Protein AF-A0A9W4K773-F1 (afdb_monomer_lite)

InterPro domains:
  IPR037507 Large ribosomal subunit protein mL59 [PTHR28041] (7-184)
  IPR040922 Large ribosomal subunit protein mL59 domain [PF18126] (12-182)

Secondary structure (DSSP, 8-state):
---GGG-----HHHHHHHHHS-HHHH-HHHH-PPPPTT-------PPPPS--S-TTSPPPPPPPTTS--HHHHTT---SSS--TTS-EEETTEEEPPSS-HHHHHHHHHHHHHTT-GGGSPP-TTSHHHHHHHHHHH----TTTSTT------HHHHHHHHHHHHHHHHHHHHHHHHHHHHHHTT-TTSTTTSTTSS--S------------------------SSSSSSSSSSSSSS-SS----------------PPPPPP-PPPP-PPPP-----

Structure (mmCIF, N/CA/C/O backbone):
data_AF-A0A9W4K773-F1
#
_entry.id   AF-A0A9W4K773-F1
#
loop_
_atom_site.group_PDB
_atom_site.id
_atom_site.type_symbol
_atom_site.label_atom_id
_atom_site.label_alt_id
_atom_site.label_comp_id
_atom_site.label_asym_id
_atom_site.label_entity_id
_atom_site.label_seq_id
_atom_site.pdbx_PDB_ins_code
_atom_site.Cartn_x
_atom_site.Cartn_y
_atom_site.Cartn_z
_atom_site.occupancy
_atom_site.B_iso_or_equiv
_atom_site.auth_seq_id
_atom_site.auth_comp_id
_atom_site.auth_asym_id
_atom_site.auth_atom_id
_atom_site.pdbx_PDB_model_num
ATOM 1 N N . MET A 1 1 ? -1.109 1.528 34.473 1.00 36.53 1 MET A N 1
ATOM 2 C CA . MET A 1 1 ? -2.569 1.763 34.513 1.00 36.53 1 MET A CA 1
ATOM 3 C C . MET A 1 1 ? -2.800 3.216 34.121 1.00 36.53 1 MET A C 1
ATOM 5 O O . MET A 1 1 ? -2.169 4.077 34.715 1.00 36.53 1 MET A O 1
ATOM 9 N N . ALA A 1 2 ? -3.546 3.489 33.048 1.00 37.62 2 ALA A N 1
ATOM 10 C CA . ALA A 1 2 ? -3.740 4.854 32.551 1.00 37.62 2 ALA A CA 1
ATOM 11 C C . ALA A 1 2 ? -4.809 5.579 33.386 1.00 37.62 2 ALA A C 1
ATOM 13 O O . ALA A 1 2 ? -5.885 5.031 33.611 1.00 37.62 2 ALA A O 1
ATOM 14 N N . ASN A 1 3 ? -4.488 6.788 33.846 1.00 37.78 3 ASN A N 1
ATOM 15 C CA . ASN A 1 3 ? -5.360 7.653 34.641 1.00 37.78 3 ASN A CA 1
ATOM 16 C C . ASN A 1 3 ? -6.666 7.977 33.874 1.00 37.78 3 ASN A C 1
ATOM 18 O O . ASN A 1 3 ? -6.578 8.519 32.770 1.00 37.78 3 ASN A O 1
ATOM 22 N N . PRO A 1 4 ? -7.870 7.726 34.429 1.00 53.06 4 PRO A N 1
ATOM 23 C CA . PRO A 1 4 ? -9.139 8.052 33.763 1.00 53.06 4 PRO A CA 1
ATOM 24 C C . PRO A 1 4 ? -9.414 9.567 33.676 1.00 53.06 4 PRO A C 1
ATOM 26 O O . PRO A 1 4 ? -10.304 9.989 32.944 1.00 53.06 4 PRO A O 1
ATOM 29 N N . ALA A 1 5 ? -8.634 10.394 34.384 1.00 42.56 5 ALA A N 1
ATOM 30 C CA . ALA A 1 5 ? -8.826 11.843 34.502 1.00 42.56 5 ALA A CA 1
ATOM 31 C C . ALA A 1 5 ? -8.289 12.679 33.318 1.00 42.56 5 ALA A C 1
ATOM 33 O O . ALA A 1 5 ? -8.476 13.891 33.286 1.00 42.56 5 ALA A O 1
ATOM 34 N N . GLN A 1 6 ? -7.623 12.060 32.339 1.00 47.03 6 GLN A N 1
ATOM 35 C CA . GLN A 1 6 ? -7.053 12.740 31.165 1.00 47.03 6 GLN A CA 1
ATOM 36 C C . GLN A 1 6 ? -7.554 12.110 29.865 1.00 47.03 6 GLN A C 1
ATOM 38 O O . GLN A 1 6 ? -6.781 11.904 28.932 1.00 47.03 6 GLN A O 1
ATOM 43 N N . ALA A 1 7 ? -8.843 11.774 29.785 1.00 53.22 7 ALA A N 1
ATOM 44 C CA . ALA A 1 7 ? -9.461 11.501 28.496 1.00 53.22 7 ALA A CA 1
ATOM 45 C C . ALA A 1 7 ? -9.703 12.854 27.802 1.00 53.22 7 ALA A C 1
ATOM 47 O O . ALA A 1 7 ? -10.650 13.553 28.171 1.00 53.22 7 ALA A O 1
ATOM 48 N N . PRO A 1 8 ? -8.870 13.281 26.831 1.00 65.94 8 PRO A N 1
ATOM 49 C CA . PRO A 1 8 ? -9.230 14.423 26.002 1.00 65.94 8 PRO A CA 1
ATOM 50 C C . PRO A 1 8 ? -10.608 14.154 25.397 1.00 65.94 8 PRO A C 1
ATOM 52 O O . PRO A 1 8 ? -10.868 13.035 24.946 1.00 65.94 8 PRO A O 1
ATOM 55 N N . ALA A 1 9 ? -11.478 15.167 25.397 1.00 85.12 9 ALA A N 1
ATOM 56 C CA . ALA A 1 9 ? -12.807 15.059 24.813 1.00 85.12 9 ALA A CA 1
ATOM 57 C C . ALA A 1 9 ? -12.702 14.427 23.414 1.00 85.12 9 ALA A C 1
ATOM 59 O O . ALA A 1 9 ? -12.068 14.974 22.503 1.00 85.12 9 ALA A O 1
ATOM 60 N N . LEU A 1 10 ? -13.247 13.215 23.284 1.00 88.19 10 LEU A N 1
ATOM 61 C CA . LEU A 1 10 ? -13.149 12.432 22.061 1.00 88.19 10 LEU A CA 1
ATOM 62 C C . LEU A 1 10 ? -13.878 13.173 20.936 1.00 88.19 10 LEU A C 1
ATOM 64 O O . LEU A 1 10 ? -14.966 13.710 21.149 1.00 88.19 10 LEU A O 1
ATOM 68 N N . PRO A 1 11 ? -13.332 13.182 19.712 1.00 94.38 11 PRO A N 1
ATOM 69 C CA . PRO A 1 11 ? -13.998 13.825 18.594 1.00 94.38 11 PRO A CA 1
ATOM 70 C C . PRO A 1 11 ? -15.323 13.110 18.313 1.00 94.38 11 PRO A C 1
ATOM 72 O O . PRO A 1 11 ? -15.372 11.876 18.280 1.00 94.38 11 PRO A O 1
ATOM 75 N N . GLN A 1 12 ? -16.375 13.876 18.008 1.00 94.19 12 GLN A N 1
ATOM 76 C CA . GLN A 1 12 ? -17.729 13.349 17.788 1.00 94.19 12 GLN A CA 1
ATOM 77 C C . GLN A 1 12 ? -17.771 12.195 16.775 1.00 94.19 12 GLN A C 1
ATOM 79 O O . GLN A 1 12 ? -18.550 11.257 16.915 1.00 94.19 12 GLN A O 1
ATOM 84 N N . ARG A 1 13 ? -16.897 12.215 15.758 1.00 95.06 13 ARG A N 1
ATOM 85 C CA . ARG A 1 13 ? -16.799 11.125 14.772 1.00 95.06 13 ARG A CA 1
ATOM 86 C C . ARG A 1 13 ? -16.400 9.785 15.398 1.00 95.06 13 ARG A C 1
ATOM 88 O O . ARG A 1 13 ? -16.946 8.766 14.985 1.00 95.06 13 ARG A O 1
ATOM 95 N N . LEU A 1 14 ? -15.472 9.778 16.360 1.00 94.88 14 LEU A N 1
ATOM 96 C CA . LEU A 1 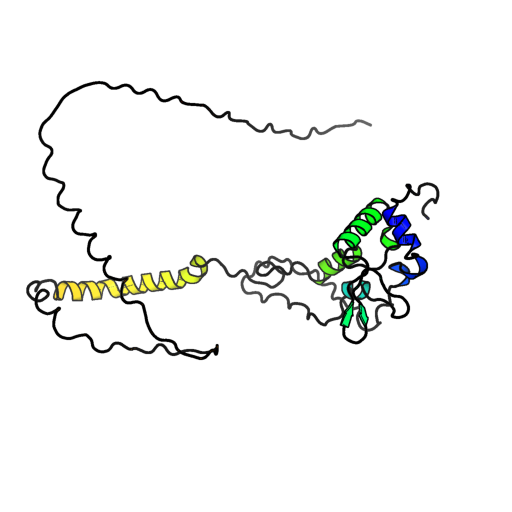14 ? -15.089 8.562 17.087 1.00 94.88 14 LEU A CA 1
ATOM 97 C C . LEU A 1 14 ? -16.185 8.145 18.066 1.00 94.88 14 LEU A C 1
ATOM 99 O O . LEU A 1 14 ? -16.510 6.965 18.123 1.00 94.88 14 LEU A O 1
ATOM 103 N N . VAL A 1 15 ? -16.810 9.099 18.760 1.00 94.44 15 VAL A N 1
ATOM 104 C CA . VAL A 1 15 ? -17.933 8.821 19.672 1.00 94.44 15 VAL A CA 1
ATOM 105 C C . VAL A 1 15 ? -19.093 8.160 18.922 1.00 94.44 15 VAL A C 1
ATOM 107 O O . VAL A 1 15 ? -19.532 7.077 19.295 1.00 94.44 15 VAL A O 1
ATOM 110 N N . ASN A 1 16 ? -19.518 8.736 17.795 1.00 95.56 16 ASN A N 1
ATOM 111 C CA . ASN A 1 16 ? -20.571 8.173 16.944 1.00 95.56 16 ASN A CA 1
ATOM 112 C C . ASN A 1 16 ? -20.199 6.789 16.394 1.00 95.56 16 ASN A C 1
ATOM 114 O O . ASN A 1 16 ? -21.073 5.948 16.185 1.00 95.56 16 ASN A O 1
ATOM 118 N N . PHE A 1 17 ? -18.912 6.555 16.119 1.00 96.38 17 PHE A N 1
ATOM 119 C CA . PHE A 1 17 ? -18.435 5.246 15.690 1.00 96.38 17 PHE A CA 1
ATOM 120 C C . PHE A 1 17 ? -18.553 4.224 16.824 1.00 96.38 17 PHE A C 1
ATOM 122 O O . PHE A 1 17 ? -19.145 3.170 16.611 1.00 96.38 17 PHE A O 1
ATOM 129 N N . PHE A 1 18 ? -18.059 4.547 18.021 1.00 94.69 18 PHE A N 1
ATOM 130 C CA . PHE A 1 18 ? -18.109 3.650 19.177 1.00 94.69 18 PHE A CA 1
ATOM 131 C C . PHE A 1 18 ? -19.530 3.409 19.692 1.00 94.69 18 PHE A C 1
ATOM 133 O O . PHE A 1 18 ? -19.821 2.306 20.140 1.00 94.69 18 PHE A O 1
ATOM 140 N N . ALA A 1 19 ? -20.433 4.380 19.547 1.00 94.12 19 ALA A N 1
ATOM 141 C CA . ALA A 1 19 ? -21.853 4.199 19.843 1.00 94.12 19 ALA A CA 1
ATOM 142 C C . ALA A 1 19 ? -22.507 3.138 18.938 1.00 94.12 19 ALA A C 1
ATOM 144 O O . ALA A 1 19 ? -23.369 2.387 19.380 1.00 94.12 19 ALA A O 1
ATOM 145 N N . ARG A 1 20 ? -22.089 3.056 17.667 1.00 95.50 20 ARG A N 1
ATOM 146 C CA . ARG A 1 20 ? -22.595 2.057 16.706 1.00 95.50 20 ARG A CA 1
ATOM 147 C C . ARG A 1 20 ? -21.866 0.720 16.799 1.00 95.50 20 ARG A C 1
ATOM 149 O O . ARG A 1 20 ? -22.462 -0.319 16.545 1.00 95.50 20 ARG A O 1
ATOM 156 N N . TYR A 1 21 ? -20.572 0.762 17.101 1.00 94.50 21 TYR A N 1
ATOM 157 C CA . TYR A 1 21 ? -19.682 -0.391 17.143 1.00 94.50 21 TYR A CA 1
ATOM 158 C C . TYR A 1 21 ? -18.949 -0.403 18.485 1.00 94.50 21 TYR A C 1
ATOM 160 O O . TYR A 1 21 ? -17.843 0.142 18.582 1.00 94.50 21 TYR A O 1
ATOM 168 N N . PRO A 1 22 ? -19.542 -1.016 19.524 1.00 92.50 22 PRO A N 1
ATOM 169 C CA . PRO A 1 22 ? -18.947 -1.026 20.848 1.00 92.50 22 PRO A CA 1
ATOM 170 C C . PRO A 1 22 ? -17.609 -1.786 20.829 1.00 92.50 22 PRO A C 1
ATOM 172 O O . PRO A 1 22 ? -17.510 -2.873 20.241 1.00 92.50 22 PRO A O 1
ATOM 175 N N . PRO A 1 23 ? -16.558 -1.257 21.483 1.00 90.31 23 PRO A N 1
ATOM 176 C CA . PRO A 1 23 ? -15.216 -1.838 21.423 1.00 90.31 23 PRO A CA 1
ATOM 177 C C . PRO A 1 23 ? -15.143 -3.230 22.063 1.00 90.31 23 PRO A C 1
ATOM 179 O O . PRO A 1 23 ? -14.306 -4.038 21.671 1.00 90.31 23 PRO A O 1
ATOM 182 N N . GLN A 1 24 ? -16.058 -3.562 22.976 1.00 89.12 24 GLN A N 1
ATOM 183 C CA . GLN A 1 24 ? -16.157 -4.896 23.579 1.00 89.12 24 GLN A CA 1
ATOM 184 C C . GLN A 1 24 ? -16.371 -6.006 22.538 1.00 89.12 24 GLN A C 1
ATOM 186 O O . GLN A 1 24 ? -15.876 -7.109 22.718 1.00 89.12 24 GLN A O 1
ATOM 191 N N . LEU A 1 25 ? -17.061 -5.716 21.429 1.00 88.69 25 LEU A N 1
ATOM 192 C CA . LEU A 1 25 ? -17.366 -6.704 20.382 1.00 88.69 25 LEU A CA 1
ATOM 193 C C . LEU A 1 25 ? -16.449 -6.583 19.160 1.00 88.69 25 LEU A C 1
ATOM 195 O O . LEU A 1 25 ? -16.242 -7.537 18.399 1.00 88.69 25 LEU A O 1
ATOM 199 N N . HIS A 1 26 ? -15.938 -5.376 18.925 1.00 88.81 26 HIS A N 1
ATOM 200 C CA . HIS A 1 26 ? -15.249 -5.048 17.686 1.00 88.81 26 HIS A CA 1
ATOM 201 C C . HIS A 1 26 ? -13.771 -4.742 17.846 1.00 88.81 26 HIS A C 1
ATOM 203 O O . HIS A 1 26 ? -13.106 -4.702 16.820 1.00 88.81 26 HIS A O 1
ATOM 209 N N . SER A 1 27 ? -13.242 -4.552 19.054 1.00 87.12 27 SER A N 1
ATOM 210 C CA . SER A 1 27 ? -11.832 -4.196 19.234 1.00 87.12 27 SER A CA 1
ATOM 211 C C . SER A 1 27 ? -10.884 -5.240 18.646 1.00 87.12 27 SER A C 1
ATOM 213 O O . SER A 1 27 ? -11.155 -6.446 18.627 1.00 87.12 27 SER A O 1
ATOM 215 N N . ALA A 1 28 ? -9.730 -4.765 18.180 1.00 81.31 28 ALA A N 1
ATOM 216 C CA . ALA A 1 28 ? -8.657 -5.625 17.702 1.00 81.31 28 ALA A CA 1
ATOM 217 C C . ALA A 1 28 ? -8.161 -6.595 18.787 1.00 81.31 28 ALA A C 1
ATOM 219 O O . ALA A 1 28 ? -7.787 -7.715 18.455 1.00 81.31 28 ALA A O 1
ATOM 220 N N . ALA A 1 29 ? -8.197 -6.203 20.065 1.00 74.94 29 ALA A N 1
ATOM 221 C CA . ALA A 1 29 ? -7.800 -7.066 21.179 1.00 74.94 29 ALA A CA 1
ATOM 222 C C . ALA A 1 29 ? -8.734 -8.275 21.347 1.00 74.94 29 ALA A C 1
ATOM 224 O O . ALA A 1 29 ? -8.256 -9.398 21.468 1.00 74.94 29 ALA A O 1
ATOM 225 N N . VAL A 1 30 ? -10.051 -8.057 21.290 1.00 74.25 30 VAL A N 1
ATOM 226 C CA . VAL A 1 30 ? -11.053 -9.123 21.470 1.00 74.25 30 VAL A CA 1
ATOM 227 C C . VAL A 1 30 ? -11.100 -10.068 20.267 1.00 74.25 30 VAL A C 1
ATOM 229 O O . VAL A 1 30 ? -11.360 -11.258 20.411 1.00 74.25 30 VAL A O 1
ATOM 232 N N . ARG A 1 31 ? -10.850 -9.551 19.059 1.00 67.94 31 ARG A N 1
ATOM 233 C CA . ARG A 1 31 ? -11.067 -10.294 17.810 1.00 67.94 31 ARG A CA 1
ATOM 234 C C . ARG A 1 31 ? -9.893 -11.108 17.298 1.00 67.94 31 ARG A C 1
ATOM 236 O O . ARG A 1 31 ? -10.103 -11.830 16.328 1.00 67.94 31 ARG A O 1
ATOM 243 N N . ARG A 1 32 ? -8.690 -10.984 17.865 1.00 63.09 32 ARG A N 1
ATOM 244 C CA . ARG A 1 32 ? -7.518 -11.749 17.406 1.00 63.09 32 ARG A CA 1
ATOM 245 C C . ARG A 1 32 ? -7.804 -13.248 17.596 1.00 63.09 32 ARG A C 1
ATOM 247 O O . ARG A 1 32 ? -7.800 -13.702 18.738 1.00 63.09 32 ARG A O 1
ATOM 254 N N . PRO A 1 33 ? -8.039 -14.034 16.525 1.00 58.59 33 PRO A N 1
ATOM 255 C CA . PRO A 1 33 ? -8.034 -15.477 16.683 1.00 58.59 33 PRO A CA 1
ATOM 256 C C . PRO A 1 33 ? -6.611 -15.890 17.057 1.00 58.59 33 PRO A C 1
ATOM 258 O O . PRO A 1 33 ? -5.644 -15.337 16.521 1.00 58.59 33 PRO A O 1
ATOM 261 N N . ALA A 1 34 ? -6.483 -16.835 17.989 1.00 53.78 34 ALA A N 1
ATOM 262 C CA . ALA A 1 34 ? -5.185 -17.372 18.369 1.00 53.78 34 ALA A CA 1
ATOM 263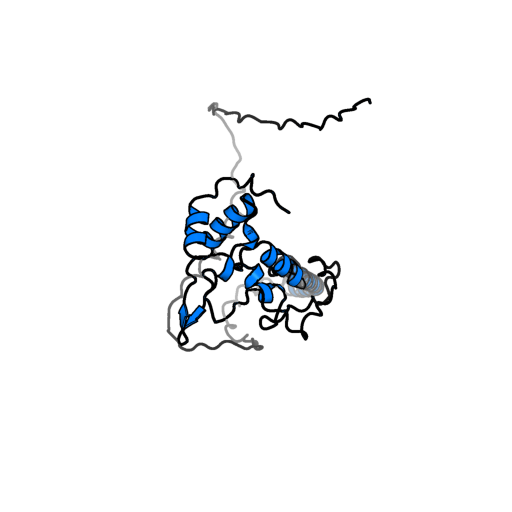 C C . ALA A 1 34 ? -4.431 -17.827 17.103 1.00 53.78 34 ALA A C 1
ATOM 265 O O . ALA A 1 34 ? -5.044 -18.452 16.225 1.00 53.78 34 ALA A O 1
ATOM 266 N N . PRO A 1 35 ? -3.134 -17.495 16.957 1.00 55.19 35 PRO A N 1
ATOM 267 C CA . PRO A 1 35 ? -2.347 -18.011 15.848 1.00 55.19 35 PRO A CA 1
ATOM 268 C C . PRO A 1 35 ? -2.450 -19.537 15.872 1.00 55.19 35 PRO A C 1
ATOM 270 O O . PRO A 1 35 ? -2.264 -20.158 16.918 1.00 55.19 35 PRO A O 1
ATOM 273 N N . ARG A 1 36 ? -2.798 -20.154 14.736 1.00 57.12 36 ARG A N 1
ATOM 274 C CA . ARG A 1 36 ? -2.827 -21.616 14.655 1.00 57.12 36 ARG A CA 1
ATOM 275 C C . ARG A 1 36 ? -1.432 -22.141 15.025 1.00 57.12 36 ARG A C 1
ATOM 277 O O . ARG A 1 36 ? -0.455 -21.649 14.458 1.00 57.12 36 ARG A O 1
ATOM 284 N N . PRO A 1 37 ? -1.317 -23.142 15.916 1.00 51.72 37 PRO A N 1
ATOM 285 C CA . PRO A 1 37 ? -0.039 -23.570 16.497 1.00 51.72 37 PRO A CA 1
ATOM 286 C C . PRO A 1 37 ? 0.970 -24.161 15.493 1.00 51.72 37 PRO A C 1
ATOM 288 O O . PRO A 1 37 ? 2.085 -24.483 15.876 1.00 51.72 37 PRO A O 1
ATOM 291 N N . LYS A 1 38 ? 0.617 -24.281 14.205 1.00 52.94 38 LYS A N 1
ATOM 292 C CA . LYS A 1 38 ? 1.467 -24.876 13.160 1.00 52.94 38 LYS A CA 1
ATOM 293 C C . LYS A 1 38 ? 2.294 -23.857 12.353 1.00 52.94 38 LYS A C 1
ATOM 295 O O . LYS A 1 38 ? 3.095 -24.269 11.528 1.00 52.94 38 LYS A O 1
ATOM 300 N N . GLU A 1 39 ? 2.075 -22.547 12.519 1.00 51.59 39 GLU A N 1
ATOM 301 C CA . GLU A 1 39 ? 2.423 -21.549 11.477 1.00 51.59 39 GLU A CA 1
ATOM 302 C C . GLU A 1 39 ? 3.247 -20.338 11.975 1.00 51.59 39 GLU A C 1
ATOM 304 O O . GLU A 1 39 ? 3.372 -19.346 11.260 1.00 51.59 39 GLU A O 1
ATOM 309 N N . ALA A 1 40 ? 3.823 -20.380 13.184 1.00 47.00 40 ALA A N 1
ATOM 310 C CA . ALA A 1 40 ? 4.571 -19.251 13.764 1.00 47.00 40 ALA A CA 1
ATOM 311 C C . ALA A 1 40 ? 6.101 -19.306 13.576 1.00 47.00 40 ALA A C 1
ATOM 313 O O . ALA A 1 40 ? 6.807 -18.489 14.163 1.00 47.00 40 ALA A O 1
ATOM 314 N N . THR A 1 41 ? 6.633 -20.205 12.745 1.00 47.53 41 THR A N 1
ATOM 315 C CA . THR A 1 41 ? 8.051 -20.148 12.357 1.00 47.53 41 THR A CA 1
ATOM 316 C C . THR A 1 41 ? 8.203 -19.161 11.206 1.00 47.53 41 THR A C 1
ATOM 318 O O . THR A 1 41 ? 8.344 -19.541 10.049 1.00 47.53 41 THR A O 1
ATOM 321 N N . VAL A 1 42 ? 8.124 -17.865 11.513 1.00 50.97 42 VAL A N 1
ATOM 322 C CA . VAL A 1 42 ? 8.696 -16.852 10.623 1.00 50.97 42 VAL A CA 1
ATOM 323 C C . VAL A 1 42 ? 10.209 -17.037 10.727 1.00 50.97 42 VAL A C 1
ATOM 325 O O . VAL A 1 42 ? 10.733 -16.908 11.836 1.00 50.97 42 VAL A O 1
ATOM 328 N N . PRO A 1 43 ? 10.936 -17.345 9.641 1.00 48.47 43 PRO A N 1
ATOM 329 C CA . PRO A 1 43 ? 12.383 -17.247 9.675 1.00 48.47 43 PRO A CA 1
ATOM 330 C C . PRO A 1 43 ? 12.709 -15.795 10.031 1.00 48.47 43 PRO A C 1
ATOM 332 O O . PRO A 1 43 ? 12.398 -14.883 9.268 1.00 48.47 43 PRO A O 1
ATOM 335 N N . GLN A 1 44 ? 13.303 -15.558 11.202 1.00 50.53 44 GLN A N 1
ATOM 336 C CA . GLN A 1 44 ? 13.781 -14.236 11.625 1.00 50.53 44 GLN A CA 1
ATOM 337 C C . GLN A 1 44 ? 14.963 -13.742 10.775 1.00 50.53 44 GLN A C 1
ATOM 339 O O . GLN A 1 44 ? 15.665 -12.822 11.181 1.00 50.53 44 GLN A O 1
ATOM 344 N N . THR A 1 45 ? 15.206 -14.335 9.602 1.00 58.09 45 THR A N 1
ATOM 345 C CA . THR A 1 45 ? 16.145 -13.797 8.627 1.00 58.09 45 THR A CA 1
ATOM 346 C C . THR A 1 45 ? 15.720 -12.363 8.322 1.00 58.09 45 THR A C 1
ATOM 348 O O . THR A 1 45 ? 14.620 -12.166 7.788 1.00 58.09 45 THR A O 1
ATOM 351 N N . PRO A 1 46 ? 16.543 -11.362 8.681 1.00 67.06 46 PRO A N 1
ATOM 352 C CA . PRO A 1 46 ? 16.290 -9.983 8.305 1.00 67.06 46 PRO A CA 1
ATOM 353 C C . PRO A 1 46 ? 16.051 -9.945 6.798 1.00 67.06 46 PRO A C 1
ATOM 355 O O . PRO A 1 46 ? 16.796 -10.578 6.046 1.00 67.06 46 PRO A O 1
ATOM 358 N N . LEU A 1 47 ? 14.990 -9.264 6.355 1.00 66.19 47 LEU A N 1
ATOM 359 C CA . LEU A 1 47 ? 14.739 -9.109 4.924 1.00 66.19 47 LEU A CA 1
ATOM 360 C C . LEU A 1 47 ? 16.022 -8.581 4.258 1.00 66.19 47 LEU A C 1
ATOM 362 O O . LEU A 1 47 ? 16.561 -7.579 4.740 1.00 66.19 47 LEU A O 1
ATOM 366 N N . PRO A 1 48 ? 16.518 -9.225 3.184 1.00 71.38 48 PRO A N 1
ATOM 367 C CA . PRO A 1 48 ? 17.733 -8.767 2.535 1.00 71.38 48 PRO A CA 1
ATOM 368 C C . PRO A 1 48 ? 17.517 -7.350 2.004 1.00 71.38 48 PRO A C 1
ATOM 370 O O . PRO A 1 48 ? 16.406 -6.983 1.596 1.00 71.38 48 PRO A O 1
ATOM 373 N N . SER A 1 49 ? 18.574 -6.538 2.041 1.00 70.88 49 SER A N 1
ATOM 374 C CA . SER A 1 49 ? 18.522 -5.174 1.528 1.00 70.88 49 SER A CA 1
ATOM 375 C C . SER A 1 49 ? 18.013 -5.182 0.079 1.00 70.88 49 SER A C 1
ATOM 377 O O . SER A 1 49 ? 18.413 -6.041 -0.707 1.00 70.88 49 SER A O 1
ATOM 379 N N . PRO A 1 50 ? 17.151 -4.226 -0.319 1.00 67.44 50 PRO A N 1
ATOM 380 C CA . PRO A 1 50 ? 16.673 -4.133 -1.701 1.00 67.44 50 PRO A CA 1
ATOM 381 C C . PRO A 1 50 ? 17.805 -3.961 -2.721 1.00 67.44 50 PRO A C 1
ATOM 383 O O . PRO A 1 50 ? 17.628 -4.269 -3.895 1.00 67.44 50 PRO A O 1
ATOM 386 N N . TYR A 1 51 ? 18.954 -3.457 -2.269 1.00 65.12 51 TYR A N 1
ATOM 387 C CA . TYR A 1 51 ? 20.172 -3.360 -3.053 1.00 65.12 51 TYR A CA 1
ATOM 388 C C . TYR A 1 51 ? 21.071 -4.556 -2.730 1.00 65.12 51 TYR A C 1
ATOM 390 O O . TYR A 1 51 ? 21.588 -4.657 -1.616 1.00 65.12 51 TYR A O 1
ATOM 398 N N . THR A 1 52 ? 21.227 -5.464 -3.691 1.00 64.56 52 THR A N 1
ATOM 399 C CA . THR A 1 52 ? 22.289 -6.474 -3.694 1.00 64.56 52 THR A CA 1
ATOM 400 C C . THR A 1 52 ? 23.422 -5.942 -4.563 1.00 64.56 52 THR A C 1
ATOM 402 O O . THR A 1 52 ? 23.181 -5.522 -5.694 1.00 64.56 52 THR A O 1
ATOM 405 N N . SER A 1 53 ? 24.651 -5.932 -4.042 1.00 65.56 53 SER A N 1
ATOM 406 C CA . SER A 1 53 ? 25.855 -5.601 -4.824 1.00 65.56 53 SER A CA 1
ATOM 407 C C . SER A 1 53 ? 26.020 -6.525 -6.029 1.00 65.56 53 SER A C 1
ATOM 409 O O . SER A 1 53 ? 26.518 -6.119 -7.078 1.00 65.56 53 SER A O 1
ATOM 411 N N . ASP A 1 54 ? 25.543 -7.759 -5.886 1.00 67.62 54 ASP A N 1
ATOM 412 C CA . ASP A 1 54 ? 25.753 -8.814 -6.857 1.00 67.62 54 ASP A CA 1
ATOM 413 C C . ASP A 1 54 ? 24.664 -8.759 -7.931 1.00 67.62 54 ASP A C 1
ATOM 415 O O . ASP A 1 54 ? 23.479 -9.000 -7.678 1.00 67.62 54 ASP A O 1
ATOM 419 N N . ARG A 1 55 ? 25.079 -8.440 -9.162 1.00 61.66 55 ARG A N 1
ATOM 420 C CA . ARG A 1 55 ? 24.200 -8.288 -10.337 1.00 61.66 55 ARG A CA 1
ATOM 421 C C . ARG A 1 55 ? 23.581 -9.615 -10.810 1.00 61.66 55 ARG A C 1
ATOM 423 O O . ARG A 1 55 ? 22.581 -9.586 -11.545 1.00 61.66 55 ARG A O 1
ATOM 430 N N . ASP A 1 56 ? 24.162 -10.736 -10.382 1.00 67.50 56 ASP A N 1
ATOM 431 C CA . ASP A 1 56 ? 23.818 -12.102 -10.803 1.00 67.50 56 ASP A CA 1
ATOM 432 C C . ASP A 1 56 ? 23.150 -12.938 -9.704 1.00 67.50 56 ASP A C 1
ATOM 434 O O . ASP A 1 56 ? 22.654 -14.034 -9.975 1.00 67.50 56 ASP A O 1
ATOM 438 N N . ALA A 1 57 ? 23.062 -12.416 -8.475 1.00 66.00 57 ALA A N 1
ATOM 439 C CA . ALA A 1 57 ? 22.325 -13.077 -7.410 1.00 66.00 57 ALA A CA 1
ATOM 440 C C . ALA A 1 57 ? 20.842 -13.178 -7.801 1.00 66.00 57 ALA A C 1
ATOM 442 O O . ALA A 1 57 ? 20.155 -12.174 -8.020 1.00 66.00 57 ALA A O 1
ATOM 443 N N . LYS A 1 58 ? 20.328 -14.410 -7.902 1.00 61.25 58 LYS A N 1
ATOM 444 C CA . LYS A 1 58 ? 18.890 -14.632 -8.064 1.00 61.25 58 LYS A CA 1
ATOM 445 C C . LYS A 1 58 ? 18.188 -14.058 -6.841 1.00 61.25 58 LYS A C 1
ATOM 447 O O . LYS A 1 58 ? 18.490 -14.418 -5.708 1.00 61.25 58 LYS A O 1
ATOM 452 N N . GLY A 1 59 ? 17.257 -13.151 -7.102 1.00 60.25 59 GLY A N 1
ATOM 453 C CA . GLY A 1 59 ? 16.502 -12.476 -6.070 1.00 60.25 59 GLY A CA 1
ATOM 454 C C . GLY A 1 59 ? 15.786 -13.417 -5.106 1.00 60.25 59 GLY A C 1
ATOM 455 O O . GLY A 1 59 ? 15.405 -14.528 -5.480 1.00 60.25 59 GLY A O 1
ATOM 456 N N . ALA A 1 60 ? 15.566 -12.949 -3.874 1.00 64.75 60 ALA A N 1
ATOM 457 C CA . ALA A 1 60 ? 14.757 -13.667 -2.895 1.00 64.75 60 ALA A CA 1
ATOM 458 C C . ALA A 1 60 ? 13.389 -14.041 -3.496 1.00 64.75 60 ALA A C 1
ATOM 460 O O . ALA A 1 60 ? 12.755 -13.235 -4.184 1.00 64.75 60 ALA A O 1
ATOM 461 N N . GLN A 1 61 ? 12.940 -15.274 -3.249 1.00 66.38 61 GLN A N 1
ATOM 462 C CA . GLN A 1 61 ? 11.668 -15.759 -3.777 1.00 66.38 61 GLN A CA 1
ATOM 463 C C . GLN A 1 61 ? 10.517 -14.920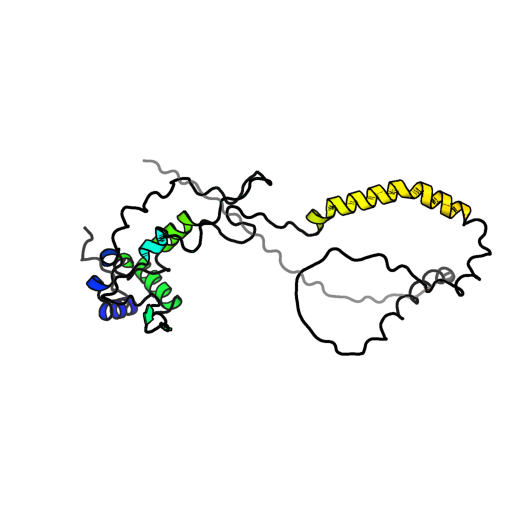 -3.211 1.00 66.38 61 GLN A C 1
ATOM 465 O O . GLN A 1 61 ? 10.399 -14.733 -2.000 1.00 66.38 61 GLN A O 1
ATOM 470 N N . ALA A 1 62 ? 9.658 -14.404 -4.091 1.00 66.69 62 ALA A N 1
ATOM 471 C CA . ALA A 1 62 ? 8.460 -13.700 -3.663 1.00 66.69 62 ALA A CA 1
ATOM 472 C C . ALA A 1 62 ? 7.528 -14.668 -2.912 1.00 66.69 62 ALA A C 1
ATOM 474 O O . ALA A 1 62 ? 7.215 -15.742 -3.425 1.00 66.69 62 ALA A O 1
ATOM 475 N N . LEU A 1 63 ? 7.057 -14.265 -1.726 1.00 69.56 63 LEU A N 1
ATOM 476 C CA . LEU A 1 63 ? 6.056 -15.019 -0.961 1.00 69.56 63 LEU A CA 1
ATOM 477 C C . LEU A 1 63 ? 4.828 -15.314 -1.831 1.00 69.56 63 LEU A C 1
ATOM 479 O O . LEU A 1 63 ? 4.324 -14.416 -2.525 1.00 69.56 63 LEU A O 1
ATOM 483 N N . LYS A 1 64 ? 4.309 -16.547 -1.781 1.00 74.25 64 LYS A N 1
ATOM 484 C CA . LYS A 1 64 ? 3.141 -16.905 -2.593 1.00 74.25 64 LYS A CA 1
ATOM 485 C C . LYS A 1 64 ? 1.903 -16.157 -2.069 1.00 74.25 64 LYS A C 1
ATOM 487 O O . LYS A 1 64 ? 1.663 -16.132 -0.862 1.00 74.25 64 LYS A O 1
ATOM 492 N N . PRO A 1 65 ? 1.049 -15.580 -2.940 1.00 70.94 65 PRO A N 1
ATOM 493 C CA . PRO A 1 65 ? -0.115 -14.780 -2.522 1.00 70.94 65 PRO A CA 1
ATOM 494 C C . PRO A 1 65 ? -1.121 -15.495 -1.601 1.00 70.94 65 PRO A C 1
ATOM 496 O O . PRO A 1 65 ? -1.888 -14.835 -0.888 1.00 70.94 65 PRO A O 1
ATOM 499 N N . THR A 1 66 ? -1.138 -16.827 -1.646 1.00 73.81 66 THR A N 1
ATOM 500 C CA . THR A 1 66 ? -2.085 -17.692 -0.929 1.00 73.81 66 THR A CA 1
ATOM 501 C C . THR A 1 66 ? -1.638 -18.008 0.500 1.00 73.81 66 THR A C 1
ATOM 503 O O . THR A 1 66 ? -2.475 -18.374 1.322 1.00 73.81 66 THR A O 1
ATOM 506 N N . GLU A 1 67 ? -0.359 -17.819 0.827 1.00 81.50 67 GLU A N 1
ATOM 507 C CA . GLU A 1 67 ? 0.195 -18.190 2.130 1.00 81.50 67 GLU A CA 1
ATOM 508 C C . GLU A 1 67 ? -0.378 -17.340 3.275 1.00 81.50 67 GLU A C 1
ATOM 510 O O . GLU A 1 67 ? -0.715 -16.154 3.135 1.00 81.50 67 GLU A O 1
ATOM 515 N N . TRP A 1 68 ? -0.530 -17.985 4.431 1.00 81.12 68 TRP A N 1
ATOM 516 C CA . TRP A 1 68 ? -0.958 -17.341 5.661 1.00 81.12 68 TRP A CA 1
ATOM 517 C C . TRP A 1 68 ? 0.202 -16.544 6.251 1.00 81.12 68 TRP A C 1
ATOM 519 O O . TRP A 1 68 ? 1.231 -17.116 6.589 1.00 81.12 68 TRP A O 1
ATOM 529 N N . THR A 1 69 ? 0.043 -15.223 6.372 1.00 84.25 69 THR A N 1
ATOM 530 C CA . THR A 1 69 ? 1.095 -14.346 6.908 1.00 84.25 69 THR A CA 1
ATOM 531 C C . THR A 1 69 ? 0.680 -13.717 8.243 1.00 84.25 69 THR A C 1
ATOM 533 O O . THR A 1 69 ? -0.523 -13.515 8.466 1.00 84.25 69 THR A O 1
ATOM 536 N N . PRO A 1 70 ? 1.634 -13.356 9.124 1.00 85.81 70 PRO A N 1
ATOM 537 C CA . PRO A 1 70 ? 1.325 -12.725 10.411 1.00 85.81 70 PRO A CA 1
ATOM 538 C C . PRO A 1 70 ? 0.474 -11.449 10.278 1.00 85.81 70 PRO A C 1
ATOM 540 O O . PRO A 1 70 ? -0.427 -11.205 11.083 1.00 85.81 70 PRO A O 1
ATOM 543 N N . ALA A 1 71 ? 0.686 -10.647 9.235 1.00 87.06 71 ALA A N 1
ATOM 544 C CA . ALA A 1 71 ? -0.098 -9.458 8.938 1.00 87.06 71 ALA A CA 1
ATOM 545 C C . ALA A 1 71 ? -1.523 -9.831 8.526 1.00 87.06 71 ALA A C 1
ATOM 547 O O . ALA A 1 71 ? -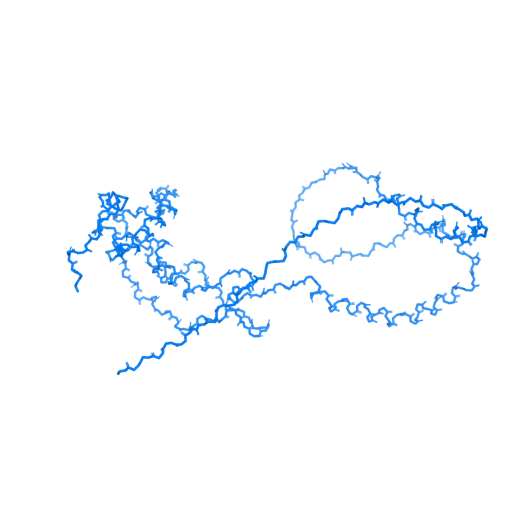2.477 -9.159 8.914 1.00 87.06 71 ALA A O 1
ATOM 548 N N . LYS A 1 72 ? -1.700 -10.914 7.761 1.00 87.06 72 LYS A N 1
ATOM 549 C CA . LYS A 1 72 ? -3.028 -11.398 7.369 1.00 87.06 72 LYS A CA 1
ATOM 550 C C . LYS A 1 72 ? -3.794 -11.963 8.564 1.00 87.06 72 LYS A C 1
ATOM 552 O O . LYS A 1 72 ? -4.996 -11.721 8.643 1.00 87.06 72 LYS A O 1
ATOM 557 N N . ALA A 1 73 ? -3.101 -12.589 9.518 1.00 86.19 73 ALA A N 1
ATOM 558 C CA . ALA A 1 73 ? -3.679 -13.064 10.775 1.00 86.19 73 ALA A CA 1
ATOM 559 C C . ALA A 1 73 ? -4.326 -11.933 11.599 1.00 86.19 73 ALA A C 1
ATOM 561 O O . ALA A 1 73 ? -5.348 -12.147 12.246 1.00 86.19 73 ALA A O 1
ATOM 562 N N . LEU A 1 74 ? -3.800 -10.702 11.512 1.00 85.88 74 LEU A N 1
ATOM 563 C CA . LEU A 1 74 ? -4.404 -9.536 12.171 1.00 85.88 74 LEU A CA 1
ATOM 564 C C . LEU A 1 74 ? -5.760 -9.124 11.584 1.00 85.88 74 LEU A C 1
ATOM 566 O O . LEU A 1 74 ? -6.537 -8.468 12.269 1.00 85.88 74 LEU A O 1
ATOM 570 N N . LEU A 1 75 ? -6.045 -9.453 10.322 1.00 87.81 75 LEU A N 1
ATOM 571 C CA . LEU A 1 75 ? -7.294 -9.073 9.650 1.00 87.81 75 LEU A CA 1
ATOM 572 C C . LEU A 1 75 ? -8.389 -10.134 9.769 1.00 87.81 75 LEU A C 1
ATOM 574 O O . LEU A 1 75 ? -9.452 -9.986 9.170 1.00 87.81 75 LEU A O 1
ATOM 578 N N . VAL A 1 76 ? -8.131 -11.218 10.489 1.00 83.25 76 VAL A N 1
ATOM 579 C CA . VAL A 1 76 ? -9.075 -12.323 10.618 1.00 83.25 76 VAL A CA 1
ATOM 580 C C . VAL A 1 76 ? -10.186 -11.913 11.564 1.00 83.25 76 VAL A C 1
ATOM 582 O O . VAL A 1 76 ? -9.961 -11.256 12.578 1.00 83.25 76 VAL A O 1
ATOM 585 N N . THR A 1 77 ? -11.406 -12.292 11.215 1.00 76.56 77 THR A N 1
ATOM 586 C CA . THR A 1 77 ? -12.599 -11.958 11.983 1.00 76.56 77 THR A CA 1
ATOM 587 C C . THR A 1 77 ? -13.398 -13.215 12.258 1.00 76.56 77 THR A C 1
ATOM 589 O O . THR A 1 77 ? -13.502 -14.066 11.378 1.00 76.56 77 THR A O 1
ATOM 592 N N . SER A 1 78 ? -13.992 -13.305 13.448 1.00 77.06 78 SER A N 1
ATOM 593 C CA . SER A 1 78 ? -15.016 -14.307 13.735 1.00 77.06 78 SER A CA 1
ATOM 594 C C . SER A 1 78 ? -16.247 -14.096 12.848 1.00 77.06 78 SER A C 1
ATOM 596 O O . SER A 1 78 ? -16.528 -12.970 12.426 1.00 77.06 78 SER A O 1
ATOM 598 N N . ASP A 1 79 ? -16.979 -15.177 12.585 1.00 74.19 79 ASP A N 1
ATOM 599 C CA . ASP A 1 79 ? -18.209 -15.148 11.782 1.00 74.19 79 ASP A CA 1
ATOM 600 C C . ASP A 1 79 ? -19.421 -14.625 12.577 1.00 74.19 79 ASP A C 1
ATOM 602 O O . ASP A 1 79 ? -20.382 -14.111 12.017 1.00 74.19 79 ASP A O 1
ATOM 606 N N . THR A 1 80 ? -19.345 -14.675 13.911 1.00 82.12 80 THR A N 1
ATOM 607 C CA . THR A 1 80 ? -20.441 -14.300 14.820 1.00 82.12 80 THR A CA 1
ATOM 608 C C . THR A 1 80 ? -20.844 -12.833 14.730 1.00 82.12 80 THR A C 1
ATOM 610 O O . THR A 1 80 ? -22.012 -12.490 14.875 1.00 82.12 80 THR A O 1
ATOM 613 N N . VAL A 1 81 ? -19.878 -11.942 14.507 1.00 85.00 81 VAL A N 1
ATOM 614 C CA . VAL A 1 81 ? -20.114 -10.500 14.445 1.00 85.00 81 VAL A CA 1
ATOM 615 C C . VAL A 1 81 ? -19.378 -9.946 13.230 1.00 85.00 81 VAL A C 1
ATOM 617 O O . VAL A 1 81 ? -18.212 -10.258 12.976 1.00 85.00 81 VAL A O 1
ATOM 620 N N . ARG A 1 82 ? -20.019 -9.057 12.475 1.00 88.75 82 ARG A N 1
ATOM 621 C CA . ARG A 1 82 ? -19.425 -8.483 11.262 1.00 88.75 82 ARG A CA 1
ATOM 622 C C . ARG A 1 82 ? -18.447 -7.350 11.584 1.00 88.75 82 ARG A C 1
ATOM 624 O O . ARG A 1 82 ? -18.773 -6.436 12.336 1.00 88.75 82 ARG A O 1
ATOM 631 N N . ASN A 1 83 ? -17.264 -7.356 10.964 1.00 91.56 83 ASN A N 1
ATOM 632 C CA . ASN A 1 83 ? -16.344 -6.214 11.030 1.00 91.56 83 ASN A CA 1
ATOM 633 C C . ASN A 1 83 ? -16.799 -5.101 10.062 1.00 91.56 83 ASN A C 1
ATOM 635 O O . ASN A 1 83 ? -16.925 -5.364 8.864 1.00 91.56 83 ASN A O 1
ATOM 639 N N . PRO A 1 84 ? -16.992 -3.853 10.528 1.00 94.06 84 PRO A N 1
ATOM 640 C CA . PRO A 1 84 ? -17.397 -2.747 9.660 1.00 94.06 84 PRO A CA 1
ATOM 641 C C . PRO A 1 84 ? -16.327 -2.296 8.645 1.00 94.06 84 PRO A C 1
ATOM 643 O O . PRO A 1 84 ? -16.658 -1.602 7.680 1.00 94.06 84 PRO A O 1
ATOM 646 N N . PHE A 1 85 ? -15.056 -2.665 8.836 1.00 94.81 85 PHE A N 1
ATOM 647 C CA . PHE A 1 85 ? -13.922 -2.238 8.004 1.00 94.81 85 PHE A CA 1
ATOM 648 C C . PHE A 1 85 ? -13.541 -3.208 6.885 1.00 94.81 85 PHE A C 1
ATOM 650 O O . PHE A 1 85 ? -12.814 -2.820 5.965 1.00 94.81 85 PHE A O 1
ATOM 657 N N . LEU A 1 86 ? -14.000 -4.456 6.938 1.00 93.06 86 LEU A N 1
ATOM 658 C CA . LEU A 1 86 ? -13.633 -5.471 5.956 1.00 93.06 86 LEU A CA 1
ATOM 659 C C . LEU A 1 86 ? -14.814 -5.799 5.038 1.00 93.06 86 LEU A C 1
ATOM 661 O O . LEU A 1 86 ? -15.965 -5.780 5.483 1.00 93.06 86 LEU A O 1
ATOM 665 N N . PRO A 1 87 ? -14.549 -6.080 3.750 1.00 94.00 87 PRO A N 1
ATOM 666 C CA . PRO A 1 87 ? -15.562 -6.653 2.882 1.00 94.00 87 PRO A CA 1
ATOM 667 C C . PRO A 1 87 ? -15.931 -8.050 3.389 1.00 94.00 87 PRO A C 1
ATOM 669 O O . PRO A 1 87 ? -15.088 -8.776 3.919 1.00 94.00 87 PRO A O 1
ATOM 672 N N . HIS A 1 88 ? -17.189 -8.429 3.207 1.00 90.31 88 HIS A N 1
ATOM 673 C CA . HIS A 1 88 ? -17.698 -9.739 3.605 1.00 90.31 88 HIS A CA 1
ATOM 674 C C . HIS A 1 88 ? -18.429 -10.374 2.426 1.00 90.31 88 HIS A C 1
ATOM 676 O O . HIS A 1 88 ? -19.066 -9.673 1.640 1.00 90.31 88 HIS A O 1
ATOM 682 N N . LYS A 1 89 ? -18.312 -11.693 2.284 1.00 92.19 89 LYS A N 1
ATOM 683 C CA . LYS A 1 89 ? -18.939 -12.438 1.196 1.00 92.19 89 LYS A CA 1
ATOM 684 C C . LYS A 1 89 ? -20.282 -12.981 1.675 1.00 92.19 89 LYS A C 1
ATOM 686 O O . LYS A 1 89 ? -20.305 -13.835 2.550 1.00 92.19 89 LYS A O 1
ATOM 691 N N . ARG A 1 90 ? -21.378 -12.517 1.076 1.00 90.19 90 ARG A N 1
ATOM 692 C CA . ARG A 1 90 ? -22.740 -12.998 1.334 1.00 90.19 90 ARG A CA 1
ATOM 693 C C . ARG A 1 90 ? -23.296 -13.622 0.054 1.00 90.19 90 ARG A C 1
ATOM 695 O O . ARG A 1 90 ? -23.239 -12.996 -1.000 1.00 90.19 90 ARG A O 1
ATOM 702 N N . PHE A 1 91 ? -23.820 -14.847 0.135 1.00 91.62 91 PHE A N 1
ATOM 703 C CA . PHE A 1 91 ? -24.464 -15.543 -0.996 1.00 91.62 91 PHE A CA 1
ATOM 704 C C . PHE A 1 91 ? -23.642 -15.499 -2.302 1.00 91.62 91 PHE A C 1
ATOM 706 O O . PHE A 1 91 ? -24.140 -15.152 -3.369 1.00 91.62 91 PHE A O 1
ATOM 713 N N . GLY A 1 92 ? -22.333 -15.759 -2.214 1.00 93.06 92 GLY A N 1
ATOM 714 C CA . GLY A 1 92 ? -21.440 -15.731 -3.379 1.00 93.06 92 GLY A CA 1
ATOM 715 C C . GLY A 1 92 ? -20.978 -14.335 -3.825 1.00 93.06 92 GLY A C 1
ATOM 716 O O . GLY A 1 92 ? -19.949 -14.238 -4.493 1.00 93.06 92 GLY A O 1
ATOM 717 N N . LYS A 1 93 ? -21.654 -13.259 -3.410 1.00 95.50 93 LYS A N 1
ATOM 718 C CA . LYS A 1 93 ? -21.335 -11.869 -3.766 1.00 95.50 93 LYS A CA 1
ATOM 719 C C . LYS A 1 93 ? -20.514 -11.192 -2.665 1.00 95.50 93 LYS A C 1
ATOM 721 O O . LYS A 1 93 ? -20.718 -11.426 -1.476 1.00 95.50 93 LYS A O 1
ATOM 726 N N . TRP A 1 94 ? -19.571 -10.340 -3.056 1.00 94.56 94 TRP A N 1
ATOM 727 C CA . TRP A 1 94 ? -18.798 -9.536 -2.110 1.00 94.56 94 TRP A CA 1
ATOM 728 C C . TRP A 1 94 ? -19.538 -8.242 -1.795 1.00 94.56 94 TRP A C 1
ATOM 730 O O . TRP A 1 94 ? -19.774 -7.424 -2.679 1.00 94.56 94 TRP A O 1
ATOM 740 N N . GLU A 1 95 ? -19.878 -8.043 -0.528 1.00 94.94 95 GLU A N 1
ATOM 741 C CA . GLU A 1 95 ? -20.393 -6.772 -0.043 1.00 94.94 95 GLU A CA 1
ATOM 742 C C . GLU A 1 95 ? -19.243 -5.847 0.361 1.00 94.94 95 GLU A C 1
ATOM 744 O O . GLU A 1 95 ? -18.321 -6.240 1.089 1.00 94.94 95 GLU A O 1
ATOM 749 N N . SER A 1 96 ? -19.346 -4.585 -0.053 1.00 95.00 96 SER A N 1
ATOM 750 C CA . SER A 1 96 ? -18.442 -3.513 0.359 1.00 95.00 96 SER A CA 1
ATOM 751 C C . SER A 1 96 ? -18.419 -3.333 1.887 1.00 95.00 96 SER A C 1
ATOM 753 O O . SER A 1 96 ? -19.430 -3.567 2.563 1.00 95.00 96 SER A O 1
ATOM 755 N N . PRO A 1 97 ? -17.284 -2.898 2.467 1.00 96.00 97 PRO A N 1
ATOM 756 C CA . PRO A 1 97 ? -17.220 -2.558 3.886 1.00 96.00 97 PRO A CA 1
ATOM 757 C C . PRO A 1 97 ? -18.142 -1.374 4.204 1.00 96.00 97 PRO A C 1
ATOM 759 O O . PRO A 1 97 ? -18.350 -0.498 3.364 1.00 96.00 97 PRO A O 1
ATOM 762 N N . ARG A 1 98 ? -18.656 -1.312 5.440 1.00 95.75 98 ARG A N 1
ATOM 763 C CA . ARG A 1 98 ? -19.535 -0.213 5.886 1.00 95.75 98 ARG A CA 1
ATOM 764 C C . ARG A 1 98 ? -18.802 1.125 5.938 1.00 95.75 98 ARG A C 1
ATOM 766 O O . ARG A 1 98 ? -19.410 2.151 5.659 1.00 95.75 98 ARG A O 1
ATOM 773 N N . TYR A 1 99 ? -17.503 1.100 6.243 1.00 96.62 99 TYR A N 1
ATOM 774 C CA . TYR A 1 99 ? -16.627 2.263 6.111 1.00 96.62 99 TYR A CA 1
ATOM 775 C C . TYR A 1 99 ? -15.585 2.031 5.023 1.00 96.62 99 TYR A C 1
ATOM 777 O O . TYR A 1 99 ? -14.825 1.061 5.075 1.00 96.62 99 TYR A O 1
ATOM 785 N N . GLY A 1 100 ? -15.503 2.951 4.063 1.00 97.00 100 GLY A N 1
ATOM 786 C CA . GLY A 1 100 ? -14.507 2.905 2.990 1.00 97.00 100 GLY A CA 1
ATOM 787 C C . GLY A 1 100 ? -13.079 3.165 3.486 1.00 97.00 100 GLY A C 1
ATOM 788 O O . GLY A 1 100 ? -12.868 3.706 4.571 1.00 97.00 100 GLY A O 1
ATOM 789 N N . LEU A 1 101 ? -12.067 2.846 2.670 1.00 96.81 101 LEU A N 1
ATOM 790 C CA . LEU A 1 101 ? -10.651 2.954 3.068 1.00 96.81 101 LEU A CA 1
ATOM 791 C C . LEU A 1 101 ? -10.214 4.374 3.472 1.00 96.81 101 LEU A C 1
ATOM 793 O O . LEU A 1 101 ? -9.296 4.510 4.283 1.00 96.81 101 LEU A O 1
ATOM 797 N N . ARG A 1 102 ? -10.856 5.415 2.923 1.00 96.94 102 ARG A N 1
ATOM 798 C CA . ARG A 1 102 ? -10.634 6.814 3.326 1.00 96.94 102 ARG A CA 1
ATOM 799 C C . ARG A 1 102 ? -11.190 7.084 4.724 1.00 96.94 102 ARG A C 1
ATOM 801 O O . ARG A 1 102 ? -10.454 7.548 5.581 1.00 96.94 102 ARG A O 1
ATOM 808 N N . GLN A 1 103 ? -12.443 6.705 4.977 1.00 97.25 103 GLN A N 1
ATOM 809 C CA . GLN A 1 103 ? -13.083 6.866 6.287 1.00 97.25 103 GLN A CA 1
ATOM 810 C C . GLN A 1 103 ? -12.358 6.065 7.375 1.00 97.25 103 GLN A C 1
ATOM 812 O O . GLN A 1 103 ? -12.146 6.573 8.470 1.00 97.25 103 GLN A O 1
ATOM 817 N N . GLN A 1 104 ? -11.915 4.844 7.053 1.00 96.56 104 GLN A N 1
ATOM 818 C CA . GLN A 1 104 ? -11.066 4.046 7.938 1.00 96.56 104 GLN A CA 1
ATOM 819 C C . GLN A 1 104 ? -9.776 4.787 8.294 1.00 96.56 104 GLN A C 1
ATOM 821 O O . GLN A 1 104 ? -9.381 4.804 9.453 1.00 96.56 104 GLN A O 1
ATOM 826 N N . ALA A 1 105 ? -9.121 5.413 7.310 1.00 97.19 105 ALA A N 1
ATOM 827 C CA . ALA A 1 105 ? -7.909 6.183 7.554 1.00 97.19 105 ALA A CA 1
ATOM 828 C C . ALA A 1 105 ? -8.180 7.429 8.408 1.00 97.19 105 ALA A C 1
ATOM 830 O O . ALA A 1 105 ? -7.371 7.727 9.278 1.00 97.19 105 ALA A O 1
ATOM 831 N N . ASP A 1 106 ? -9.298 8.126 8.206 1.00 97.12 106 ASP A N 1
ATOM 832 C CA . ASP A 1 106 ? -9.674 9.284 9.025 1.00 97.12 106 ASP A CA 1
ATOM 833 C C . ASP A 1 106 ? -9.930 8.883 10.485 1.00 97.12 106 ASP A C 1
ATOM 835 O O . ASP A 1 106 ? -9.389 9.510 11.394 1.00 97.12 106 ASP A O 1
ATOM 839 N N . LEU A 1 107 ? -10.691 7.805 10.717 1.00 96.56 107 LEU A N 1
ATOM 840 C CA . LEU A 1 107 ? -10.916 7.256 12.060 1.00 96.56 107 LEU A CA 1
ATOM 841 C C . LEU A 1 107 ? -9.600 6.810 12.700 1.00 96.56 107 LEU A C 1
ATOM 843 O O . LEU A 1 107 ? -9.361 7.115 13.862 1.00 96.56 107 LEU A O 1
ATOM 847 N N . MET A 1 108 ? -8.723 6.156 11.934 1.00 96.56 108 MET A N 1
ATOM 848 C CA . MET A 1 108 ? -7.421 5.705 12.424 1.00 96.56 108 MET A CA 1
ATOM 849 C C . MET A 1 108 ? -6.494 6.880 12.758 1.00 96.56 108 MET A C 1
ATOM 851 O O . MET A 1 108 ? -5.844 6.862 13.793 1.00 96.56 108 MET A O 1
ATOM 855 N N . LYS A 1 109 ? -6.461 7.940 11.938 1.00 96.31 109 LYS A N 1
ATOM 856 C CA . LYS A 1 109 ? -5.695 9.167 12.227 1.00 96.31 109 LYS A CA 1
ATOM 857 C C . LYS A 1 109 ? -6.159 9.821 13.528 1.00 96.31 109 LYS A C 1
ATOM 859 O O . LYS A 1 109 ? -5.324 10.207 14.342 1.00 96.31 109 LYS A O 1
ATOM 864 N N . LEU A 1 110 ? -7.476 9.926 13.730 1.00 95.88 110 LEU A N 1
ATOM 865 C CA . LEU A 1 110 ? -8.043 10.432 14.980 1.00 95.88 110 LEU A CA 1
ATOM 866 C C . LEU A 1 110 ? -7.670 9.511 16.146 1.00 95.88 110 LEU A C 1
ATOM 868 O O . LEU A 1 110 ? -7.144 9.981 17.146 1.00 95.88 110 LEU A O 1
ATOM 872 N N . ALA A 1 111 ? -7.867 8.203 16.007 1.00 94.38 111 ALA A N 1
ATOM 873 C CA . ALA A 1 111 ? -7.553 7.246 17.060 1.00 94.38 111 ALA A CA 1
ATOM 874 C C . ALA A 1 111 ? -6.067 7.263 17.448 1.00 94.38 111 ALA A C 1
ATOM 876 O O . ALA A 1 111 ? -5.775 7.220 18.634 1.00 94.38 111 ALA A O 1
ATOM 877 N N . ILE A 1 112 ? -5.142 7.416 16.494 1.00 94.19 112 ILE A N 1
ATOM 878 C CA . ILE A 1 112 ? -3.705 7.583 16.770 1.00 94.19 112 ILE A CA 1
ATOM 879 C C . ILE A 1 112 ? -3.456 8.864 17.576 1.00 94.19 112 ILE A C 1
ATOM 881 O O . ILE A 1 112 ? -2.768 8.820 18.593 1.00 94.19 112 ILE A O 1
ATOM 885 N N . LYS A 1 113 ? -4.061 9.992 17.175 1.00 94.50 113 LYS A N 1
ATOM 886 C CA . LYS A 1 113 ? -3.932 11.277 17.886 1.00 94.50 113 LYS A CA 1
ATOM 887 C C . LYS A 1 113 ? -4.386 11.176 19.346 1.00 94.50 113 LYS A C 1
ATOM 889 O O . LYS A 1 113 ? -3.743 11.738 20.225 1.00 94.50 113 LYS A O 1
ATOM 894 N N . TYR A 1 114 ? -5.475 10.449 19.591 1.00 93.75 114 TYR A N 1
ATOM 895 C CA . TYR A 1 114 ? -6.061 10.262 20.922 1.00 93.75 114 TYR A CA 1
ATOM 896 C C . TYR A 1 114 ? -5.597 8.971 21.627 1.00 93.75 114 TYR A C 1
ATOM 898 O O . TYR A 1 114 ? -6.071 8.679 22.719 1.00 93.75 114 TYR A O 1
ATOM 906 N N . LYS A 1 115 ? -4.673 8.202 21.030 1.00 92.06 115 LYS A N 1
ATOM 907 C CA . LYS A 1 115 ? -4.164 6.904 21.526 1.00 92.06 115 LYS A CA 1
ATOM 908 C C . LYS A 1 115 ? -5.249 5.838 21.785 1.00 92.06 115 LYS A C 1
ATOM 910 O O . LYS A 1 115 ? -5.080 4.964 22.628 1.00 92.06 115 LYS A O 1
ATOM 915 N N . VAL A 1 116 ? -6.344 5.869 21.025 1.00 92.19 116 VAL A N 1
ATOM 916 C CA . VAL A 1 116 ? -7.502 4.950 21.124 1.00 92.19 116 VAL A CA 1
ATOM 917 C C . VAL A 1 116 ? -7.496 3.905 19.995 1.00 92.19 116 VAL A C 1
ATOM 919 O O . VAL A 1 116 ? -8.530 3.410 19.554 1.00 92.19 116 VAL A O 1
ATOM 922 N N . GLU A 1 117 ? -6.317 3.581 19.467 1.00 91.19 117 GLU A N 1
ATOM 923 C CA . GLU A 1 117 ? -6.173 2.661 18.334 1.00 91.19 117 GLU A CA 1
ATOM 924 C C . GLU A 1 117 ? -6.649 1.242 18.662 1.00 91.19 117 GLU A C 1
ATOM 926 O O . GLU A 1 117 ? -7.370 0.631 17.875 1.00 91.19 117 GLU A O 1
ATOM 931 N N . THR A 1 118 ? -6.278 0.730 19.833 1.00 90.31 118 THR A N 1
ATOM 932 C CA . THR A 1 118 ? -6.543 -0.657 20.247 1.00 90.31 118 THR A CA 1
ATOM 933 C C . THR A 1 118 ? -8.035 -0.975 20.365 1.00 90.31 118 THR A C 1
ATOM 935 O O . THR A 1 118 ? -8.430 -2.137 20.248 1.00 90.31 118 THR A O 1
ATOM 938 N N . LEU A 1 119 ? -8.871 0.053 20.558 1.00 92.19 119 LEU A N 1
ATOM 939 C CA . LEU A 1 119 ? -10.326 -0.073 20.646 1.00 92.19 119 LEU A CA 1
ATOM 940 C C . LEU A 1 119 ? -10.998 -0.188 19.273 1.00 92.19 119 LEU A C 1
ATOM 942 O O . LEU A 1 119 ? -12.137 -0.650 19.190 1.00 92.19 119 LEU A O 1
ATOM 946 N N . LEU A 1 120 ? -10.327 0.233 18.197 1.00 93.56 120 LEU A N 1
ATOM 947 C CA . LEU A 1 120 ? -10.872 0.107 16.851 1.00 93.56 120 LEU A CA 1
ATOM 948 C C . LEU A 1 120 ? -10.824 -1.350 16.362 1.00 93.56 120 LEU A C 1
ATOM 950 O O . LEU A 1 120 ? -9.954 -2.129 16.766 1.00 93.56 120 LEU A O 1
ATOM 954 N N . PRO A 1 121 ? -11.731 -1.723 15.441 1.00 93.00 121 PRO A N 1
ATOM 955 C CA . PRO A 1 121 ? -11.639 -3.004 14.768 1.00 93.00 121 PRO A CA 1
ATOM 956 C C . PRO A 1 121 ? -10.369 -3.165 13.934 1.00 93.00 121 PRO A C 1
ATOM 958 O O . PRO A 1 121 ? -9.836 -2.180 13.408 1.00 93.00 121 PRO A O 1
ATOM 961 N N . PRO A 1 122 ? -9.906 -4.417 13.743 1.00 91.69 122 PRO A N 1
ATOM 962 C CA . PRO A 1 122 ? -8.732 -4.685 12.929 1.00 91.69 122 PRO A CA 1
ATOM 963 C C . PRO A 1 122 ? -8.957 -4.170 11.503 1.00 91.69 122 PRO A C 1
ATOM 965 O O . PRO A 1 122 ? -9.985 -4.441 10.872 1.00 91.69 122 PRO A O 1
ATOM 968 N N . SER A 1 123 ? -7.992 -3.398 10.999 1.00 93.19 123 SER A N 1
ATOM 969 C CA . SER A 1 123 ? -8.069 -2.714 9.708 1.00 93.19 123 SER A CA 1
ATOM 970 C C . SER A 1 123 ? -6.752 -2.815 8.948 1.00 93.19 123 SER A C 1
ATOM 972 O O . SER A 1 123 ? -5.673 -2.778 9.526 1.00 93.19 123 SER A O 1
ATOM 974 N N . ARG A 1 124 ? -6.830 -2.784 7.612 1.00 93.19 124 ARG A N 1
ATOM 975 C CA . ARG A 1 124 ? -5.663 -2.627 6.722 1.00 93.19 124 ARG A CA 1
ATOM 976 C C . ARG A 1 124 ? -4.923 -1.298 6.915 1.00 93.19 124 ARG A C 1
ATOM 978 O O . ARG A 1 124 ? -3.865 -1.090 6.319 1.00 93.19 124 ARG A O 1
ATOM 985 N N . LYS A 1 125 ? -5.524 -0.349 7.638 1.00 95.62 125 LYS A N 1
ATOM 986 C CA . LYS A 1 125 ? -4.966 0.979 7.894 1.00 95.62 125 LYS A CA 1
ATOM 987 C C . LYS A 1 125 ? -4.307 1.111 9.267 1.00 95.62 125 LYS A C 1
ATOM 989 O O . LYS A 1 125 ? -3.653 2.142 9.446 1.00 95.62 125 LYS A O 1
ATOM 994 N N . SER A 1 126 ? -4.423 0.123 10.162 1.00 92.69 126 SER A N 1
ATOM 995 C CA . SER A 1 126 ? -3.736 0.174 11.458 1.00 92.69 126 SER A CA 1
ATOM 996 C C . SER A 1 126 ? -2.212 0.162 11.266 1.00 92.69 126 SER A C 1
ATOM 998 O O . SER A 1 126 ? -1.724 -0.478 10.324 1.00 92.69 126 SER A O 1
ATOM 1000 N N . PRO A 1 127 ? -1.451 0.907 12.083 1.00 93.06 127 PRO A N 1
ATOM 1001 C CA . PRO A 1 127 ? 0.006 0.855 12.074 1.00 93.06 127 PRO A CA 1
ATOM 1002 C C . PRO A 1 127 ? 0.523 -0.561 12.334 1.00 93.06 127 PRO A C 1
ATOM 1004 O O . PRO A 1 127 ? 1.291 -1.038 11.506 1.00 93.06 127 PRO A O 1
ATOM 1007 N N . GLU A 1 128 ? -0.015 -1.302 13.313 1.00 91.00 128 GLU A N 1
ATOM 1008 C CA . GLU A 1 128 ? 0.401 -2.696 13.566 1.00 91.00 128 GLU A CA 1
ATOM 1009 C C . GLU A 1 128 ? 0.357 -3.569 12.299 1.00 91.00 128 GLU A C 1
ATOM 1011 O O . GLU A 1 128 ? 1.268 -4.349 12.017 1.00 91.00 128 GLU A O 1
ATOM 1016 N N . PHE A 1 129 ? -0.703 -3.428 11.497 1.00 92.12 129 PHE A N 1
ATOM 1017 C CA . PHE A 1 129 ? -0.839 -4.166 10.247 1.00 92.12 129 PHE A CA 1
ATOM 1018 C C . PHE A 1 129 ? 0.171 -3.705 9.191 1.00 92.12 129 PHE A C 1
ATOM 1020 O O . PHE A 1 129 ? 0.723 -4.528 8.460 1.00 92.12 129 PHE A O 1
ATOM 1027 N N . LYS A 1 130 ? 0.400 -2.393 9.069 1.00 93.94 130 LYS A N 1
ATOM 1028 C CA . LYS A 1 130 ? 1.355 -1.834 8.101 1.00 93.94 130 LYS A CA 1
ATOM 1029 C C . LYS A 1 130 ? 2.784 -2.238 8.431 1.00 93.94 130 LYS A C 1
ATOM 1031 O O . LYS A 1 130 ? 3.522 -2.568 7.505 1.00 93.94 130 LYS A O 1
ATOM 1036 N N . ASP A 1 131 ? 3.131 -2.241 9.710 1.00 91.88 131 ASP A N 1
ATOM 1037 C CA . ASP A 1 131 ? 4.468 -2.556 10.193 1.00 91.88 131 ASP A CA 1
ATOM 1038 C C . ASP A 1 131 ? 4.772 -4.032 9.962 1.00 91.88 131 ASP A C 1
ATOM 1040 O O . ASP A 1 131 ? 5.745 -4.340 9.275 1.00 91.88 131 ASP A O 1
ATOM 1044 N N . LYS A 1 132 ? 3.869 -4.942 10.359 1.00 90.50 132 LYS A N 1
ATOM 1045 C CA . LYS A 1 132 ? 4.013 -6.376 10.049 1.00 90.50 132 LYS A CA 1
ATOM 1046 C C . LYS A 1 132 ? 4.071 -6.641 8.550 1.00 90.50 132 LYS A C 1
ATOM 1048 O O . LYS A 1 132 ? 4.941 -7.357 8.072 1.00 90.50 132 LYS A O 1
ATOM 1053 N N . ARG A 1 133 ? 3.199 -6.004 7.763 1.00 90.50 133 ARG A N 1
ATOM 1054 C CA . ARG A 1 133 ? 3.201 -6.172 6.303 1.00 90.50 133 ARG A CA 1
ATOM 1055 C C . ARG A 1 133 ? 4.509 -5.695 5.667 1.00 90.50 133 ARG A C 1
ATOM 1057 O O . ARG A 1 133 ? 4.947 -6.298 4.689 1.00 90.50 133 ARG A O 1
ATOM 1064 N N . ARG A 1 134 ? 5.103 -4.613 6.181 1.00 90.12 134 ARG A N 1
ATOM 1065 C CA . ARG A 1 134 ? 6.396 -4.089 5.722 1.00 90.12 134 ARG A CA 1
ATOM 1066 C C . ARG A 1 134 ? 7.539 -5.019 6.125 1.00 90.12 134 ARG A C 1
ATOM 1068 O O . ARG A 1 134 ? 8.379 -5.294 5.279 1.00 90.12 134 ARG A O 1
ATOM 1075 N N . GLN A 1 135 ? 7.531 -5.523 7.358 1.00 88.50 135 GLN A N 1
ATOM 1076 C CA . GLN A 1 135 ? 8.513 -6.487 7.869 1.00 88.50 135 GLN A CA 1
ATOM 1077 C C . GLN A 1 135 ? 8.457 -7.834 7.137 1.00 88.50 135 GLN A C 1
ATOM 1079 O O . GLN A 1 135 ? 9.486 -8.459 6.946 1.00 88.50 135 GLN A O 1
ATOM 1084 N N . GLU A 1 136 ? 7.275 -8.274 6.703 1.00 84.38 136 GLU A N 1
ATOM 1085 C CA . GLU A 1 136 ? 7.106 -9.549 5.992 1.00 84.38 136 GLU A CA 1
ATOM 1086 C C . GLU A 1 136 ? 7.480 -9.468 4.514 1.00 84.38 136 GLU A C 1
ATOM 1088 O O . GLU A 1 136 ? 8.067 -10.391 3.964 1.00 84.38 136 GLU A O 1
ATOM 1093 N N . ARG A 1 137 ? 7.051 -8.402 3.830 1.00 83.75 137 ARG A N 1
ATOM 1094 C CA . ARG A 1 137 ? 7.100 -8.335 2.360 1.00 83.75 137 ARG A CA 1
ATOM 1095 C C . ARG A 1 137 ? 8.190 -7.424 1.821 1.00 83.75 137 ARG A C 1
ATOM 1097 O O . ARG A 1 137 ? 8.544 -7.552 0.653 1.00 83.75 137 ARG A O 1
ATOM 1104 N N . GLY A 1 138 ? 8.652 -6.471 2.627 1.00 86.44 138 GLY A N 1
ATOM 1105 C CA . GLY A 1 138 ? 9.574 -5.428 2.198 1.00 86.44 138 GLY A CA 1
ATOM 1106 C C . GLY A 1 138 ? 9.043 -4.570 1.047 1.00 86.44 138 GLY A C 1
ATOM 1107 O O . GLY A 1 138 ? 7.832 -4.411 0.848 1.00 86.44 138 GLY A O 1
ATOM 1108 N N . LEU A 1 139 ? 9.971 -3.985 0.289 1.00 86.88 139 LEU A N 1
ATOM 1109 C CA . LEU A 1 139 ? 9.663 -3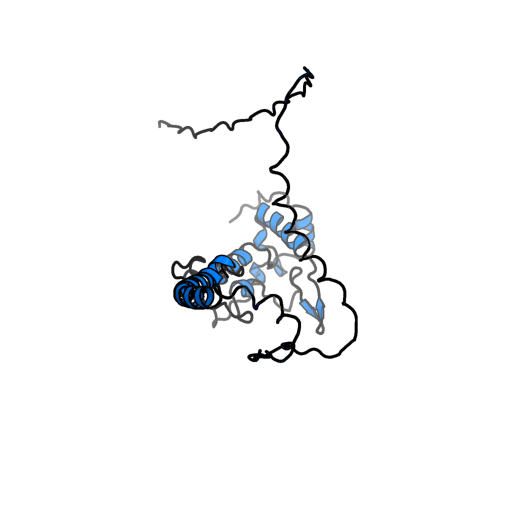.237 -0.926 1.00 86.88 139 LEU A CA 1
ATOM 1110 C C . LEU A 1 139 ? 9.406 -4.224 -2.071 1.00 86.88 139 LEU A C 1
ATOM 1112 O O . LEU A 1 139 ? 10.252 -5.058 -2.370 1.00 86.88 139 LEU A O 1
ATOM 1116 N N . GLN A 1 140 ? 8.253 -4.115 -2.730 1.00 85.88 140 GLN A N 1
ATOM 1117 C CA . GLN A 1 140 ? 7.856 -4.999 -3.840 1.00 85.88 140 GLN A CA 1
ATOM 1118 C C . GLN A 1 140 ? 7.639 -4.228 -5.153 1.00 85.88 140 GLN A C 1
ATOM 1120 O O . GLN A 1 140 ? 6.886 -4.657 -6.024 1.00 85.88 140 GLN A O 1
ATOM 1125 N N . VAL A 1 141 ? 8.251 -3.048 -5.287 1.00 89.69 141 VAL A N 1
ATOM 1126 C CA . VAL A 1 141 ? 8.157 -2.244 -6.514 1.00 89.69 141 VAL A CA 1
ATOM 1127 C C . VAL A 1 141 ? 8.902 -2.965 -7.636 1.00 89.69 141 VAL A C 1
ATOM 1129 O O . VAL A 1 141 ? 9.996 -3.472 -7.426 1.00 89.69 141 VAL A O 1
ATOM 1132 N N . LYS A 1 142 ? 8.337 -3.042 -8.842 1.00 87.00 142 LYS A N 1
ATOM 1133 C CA . LYS A 1 142 ? 9.011 -3.723 -9.957 1.00 87.00 142 LYS A CA 1
ATOM 1134 C C . LYS A 1 142 ? 10.357 -3.046 -10.258 1.00 87.00 142 LYS A C 1
ATOM 1136 O O . LYS A 1 142 ? 10.410 -1.830 -10.398 1.00 87.00 142 LYS A O 1
ATOM 1141 N N . GLY A 1 143 ? 11.428 -3.833 -10.349 1.00 86.38 143 GLY A N 1
ATOM 1142 C CA . GLY A 1 143 ? 12.798 -3.354 -10.575 1.00 86.38 143 GLY A CA 1
ATOM 1143 C C . GLY A 1 143 ? 13.595 -3.060 -9.298 1.00 86.38 143 GLY A C 1
ATOM 1144 O O . GLY A 1 143 ? 14.749 -3.454 -9.241 1.00 86.38 143 GLY A O 1
ATOM 1145 N N . THR A 1 144 ? 12.991 -2.430 -8.283 1.00 86.31 144 THR A N 1
ATOM 1146 C CA . THR A 1 144 ? 13.666 -2.044 -7.013 1.00 86.31 144 THR A CA 1
ATOM 1147 C C . THR A 1 144 ? 13.250 -2.902 -5.816 1.00 86.31 144 THR A C 1
ATOM 1149 O O . THR A 1 144 ? 13.775 -2.771 -4.716 1.00 86.31 144 THR A O 1
ATOM 1152 N N . GLY A 1 145 ? 12.230 -3.734 -5.987 1.00 84.19 145 GLY A N 1
ATOM 1153 C CA . GLY A 1 145 ? 11.744 -4.620 -4.948 1.00 84.19 145 GLY A CA 1
ATOM 1154 C C . GLY A 1 145 ? 12.773 -5.691 -4.626 1.00 84.19 145 GLY A C 1
ATOM 1155 O O . GLY A 1 145 ? 13.593 -6.042 -5.472 1.00 84.19 145 GLY A O 1
ATOM 1156 N N . ILE A 1 146 ? 12.706 -6.218 -3.407 1.00 81.69 146 ILE A N 1
ATOM 1157 C CA . ILE A 1 146 ? 13.619 -7.264 -2.949 1.00 81.69 146 ILE A CA 1
ATOM 1158 C C . ILE A 1 146 ? 13.560 -8.427 -3.945 1.00 81.69 146 ILE A C 1
ATOM 1160 O O . ILE A 1 146 ? 12.492 -8.978 -4.219 1.00 81.69 146 ILE A O 1
ATOM 1164 N N . GLY A 1 147 ? 14.713 -8.749 -4.526 1.00 78.62 147 GLY A N 1
ATOM 1165 C CA . GLY A 1 147 ? 14.856 -9.812 -5.510 1.00 78.62 147 GLY A CA 1
ATOM 1166 C C . GLY A 1 147 ? 14.380 -9.501 -6.935 1.00 78.62 147 GLY A C 1
ATOM 1167 O O . GLY A 1 147 ? 14.215 -10.418 -7.738 1.00 78.62 147 GLY A O 1
ATOM 1168 N N . GLN A 1 148 ? 14.154 -8.233 -7.278 1.00 83.62 148 GLN A N 1
ATOM 1169 C CA . GLN A 1 148 ? 13.890 -7.794 -8.649 1.00 83.62 148 GLN A CA 1
ATOM 1170 C C . GLN A 1 148 ? 15.124 -7.116 -9.249 1.00 83.62 148 GLN A C 1
ATOM 1172 O O . GLN A 1 148 ? 15.852 -6.413 -8.560 1.00 83.62 148 GLN A O 1
ATOM 1177 N N . LYS A 1 149 ? 15.331 -7.306 -10.557 1.00 85.19 149 LYS A N 1
ATOM 1178 C CA . LYS A 1 149 ? 16.414 -6.667 -11.315 1.00 85.19 149 LYS A CA 1
ATOM 1179 C C . LYS A 1 149 ? 15.864 -5.524 -12.161 1.00 85.19 149 LYS A C 1
ATOM 1181 O O . LYS A 1 149 ? 14.840 -5.673 -12.835 1.00 85.19 149 LYS A O 1
ATOM 1186 N N . VAL A 1 150 ? 16.552 -4.383 -12.145 1.00 88.88 150 VAL A N 1
ATOM 1187 C CA . VAL A 1 150 ? 16.239 -3.248 -13.021 1.00 88.88 150 VAL A CA 1
ATOM 1188 C C . VAL A 1 150 ? 16.514 -3.646 -14.471 1.00 88.88 150 VAL A C 1
ATOM 1190 O O . VAL A 1 150 ? 17.514 -4.287 -14.778 1.00 88.88 150 VAL A O 1
ATOM 1193 N N . LYS A 1 151 ? 15.618 -3.258 -15.381 1.00 90.44 151 LYS A N 1
ATOM 1194 C CA . LYS A 1 151 ? 15.717 -3.595 -16.809 1.00 90.44 151 LYS A CA 1
ATOM 1195 C C . LYS A 1 151 ? 16.968 -3.012 -17.486 1.00 90.44 151 LYS A C 1
ATOM 1197 O O . LYS A 1 151 ? 17.454 -3.607 -18.438 1.00 90.44 151 LYS A O 1
ATOM 1202 N N . GLY A 1 152 ? 17.447 -1.859 -17.028 1.00 92.06 152 GLY A N 1
ATOM 1203 C CA . GLY A 1 152 ? 18.491 -1.076 -17.692 1.00 92.06 152 GLY A CA 1
ATOM 1204 C C . GLY A 1 152 ? 17.958 -0.260 -18.875 1.00 92.06 152 GLY A C 1
ATOM 1205 O O . GLY A 1 152 ? 16.937 -0.599 -19.501 1.00 92.06 152 GLY A O 1
ATOM 1206 N N . HIS A 1 153 ? 18.639 0.841 -19.187 1.00 95.44 153 HIS A N 1
ATOM 1207 C CA . HIS A 1 153 ? 18.282 1.695 -20.321 1.00 95.44 153 HIS A CA 1
ATOM 1208 C C . HIS A 1 153 ? 18.479 0.959 -21.654 1.00 95.44 153 HIS A C 1
ATOM 1210 O O . HIS A 1 153 ? 19.143 -0.072 -21.740 1.00 95.44 153 HIS A O 1
ATOM 1216 N N . LYS A 1 154 ? 17.861 1.455 -22.736 1.00 94.62 154 LYS A N 1
ATOM 1217 C CA . LYS A 1 154 ? 18.015 0.831 -24.065 1.00 94.62 154 LYS A CA 1
ATOM 1218 C C . LYS A 1 154 ? 19.480 0.827 -24.513 1.00 94.62 154 LYS A C 1
ATOM 1220 O O . LYS A 1 154 ? 19.927 -0.191 -25.018 1.00 94.62 154 LYS A O 1
ATOM 1225 N N . TRP A 1 155 ? 20.206 1.927 -24.295 1.00 94.06 155 TRP A N 1
ATOM 1226 C CA . TRP A 1 155 ? 21.602 2.052 -24.713 1.00 94.06 155 TRP A CA 1
ATOM 1227 C C . TRP A 1 155 ? 22.522 1.084 -23.959 1.00 94.06 155 TRP A C 1
ATOM 1229 O O . TRP A 1 155 ? 23.311 0.434 -24.626 1.00 94.06 155 TRP A O 1
ATOM 1239 N N . GLU A 1 156 ? 22.341 0.907 -22.641 1.00 93.50 156 GLU A N 1
ATOM 1240 C CA . GLU A 1 156 ? 23.077 -0.073 -21.817 1.00 93.50 156 GLU A CA 1
ATOM 1241 C C . GLU A 1 156 ? 22.901 -1.501 -22.336 1.00 93.50 156 GLU A C 1
ATOM 1243 O O . GLU A 1 156 ? 23.844 -2.271 -22.340 1.00 93.50 156 GLU A O 1
ATOM 1248 N N . ARG A 1 157 ? 21.693 -1.852 -22.796 1.00 93.56 157 ARG A N 1
ATOM 1249 C CA . ARG A 1 157 ? 21.369 -3.204 -23.279 1.00 93.56 157 ARG A CA 1
ATOM 1250 C C . ARG A 1 157 ? 21.805 -3.493 -24.715 1.00 93.56 157 ARG A C 1
ATOM 1252 O O . ARG A 1 157 ? 21.807 -4.646 -25.118 1.00 93.56 157 ARG A O 1
ATOM 1259 N N . THR A 1 158 ? 22.046 -2.456 -25.515 1.00 95.19 158 THR A N 1
ATOM 1260 C CA . THR A 1 158 ? 22.447 -2.588 -26.930 1.00 95.19 158 THR A CA 1
ATOM 1261 C C . THR A 1 158 ? 23.907 -2.212 -27.156 1.00 95.19 158 THR A C 1
ATOM 1263 O O . THR A 1 158 ? 24.342 -2.158 -28.302 1.00 95.19 158 THR A O 1
ATOM 1266 N N . MET A 1 159 ? 24.639 -1.861 -26.098 1.00 94.75 159 MET A N 1
ATOM 1267 C CA . MET A 1 159 ? 25.991 -1.321 -26.203 1.00 94.75 159 MET A CA 1
ATOM 1268 C C . MET A 1 159 ? 26.938 -2.376 -26.772 1.00 94.75 159 MET A C 1
ATOM 1270 O O . MET A 1 159 ? 27.636 -2.096 -27.741 1.00 94.75 159 MET A O 1
ATOM 1274 N N . GLU A 1 160 ? 26.862 -3.602 -26.258 1.00 93.56 160 GLU A N 1
ATOM 1275 C CA . GLU A 1 160 ? 27.693 -4.727 -26.682 1.00 93.56 160 GLU A CA 1
ATOM 1276 C C . GLU A 1 160 ? 27.438 -5.076 -28.152 1.00 93.56 160 GLU A C 1
ATOM 1278 O O . GLU A 1 160 ? 28.377 -5.147 -28.937 1.00 93.56 160 GLU A O 1
ATOM 1283 N N . SER A 1 161 ? 26.165 -5.176 -28.556 1.00 95.81 161 SER A N 1
ATOM 1284 C CA . SER A 1 161 ? 25.789 -5.406 -29.961 1.00 95.81 161 SER A CA 1
ATOM 1285 C C . SER A 1 161 ? 26.312 -4.298 -30.876 1.00 95.81 161 SER A C 1
ATOM 1287 O O . SER A 1 161 ? 26.888 -4.584 -31.917 1.00 95.81 161 SER A O 1
ATOM 1289 N N . ARG A 1 162 ? 26.174 -3.028 -30.472 1.00 96.31 162 ARG A N 1
ATOM 1290 C CA . ARG A 1 162 ? 26.665 -1.891 -31.264 1.00 96.31 162 ARG A CA 1
ATOM 1291 C C . ARG A 1 162 ? 28.187 -1.856 -31.368 1.00 96.31 162 ARG A C 1
ATOM 1293 O O . ARG A 1 162 ? 28.697 -1.354 -32.365 1.00 96.31 162 ARG A O 1
ATOM 1300 N N . LEU A 1 163 ? 28.916 -2.302 -30.346 1.00 97.81 163 LEU A N 1
ATOM 1301 C CA . LEU A 1 163 ? 30.375 -2.401 -30.408 1.00 97.81 163 LEU A CA 1
ATOM 1302 C C . LEU A 1 163 ? 30.822 -3.539 -31.328 1.00 97.81 163 LEU A C 1
ATOM 1304 O O . LEU A 1 163 ? 31.764 -3.344 -32.093 1.00 97.81 163 LEU A O 1
ATOM 1308 N N . GLU A 1 164 ? 30.125 -4.672 -31.310 1.00 97.38 164 GLU A N 1
ATOM 1309 C CA . GLU A 1 164 ? 30.416 -5.798 -32.200 1.00 97.38 164 GLU A CA 1
ATOM 1310 C C . GLU A 1 164 ? 30.148 -5.442 -33.669 1.00 97.38 164 GLU A C 1
ATOM 1312 O O . GLU A 1 164 ? 30.991 -5.680 -34.532 1.00 97.38 164 GLU A O 1
ATOM 1317 N N . ASP A 1 165 ? 29.041 -4.748 -33.952 1.00 96.88 165 ASP A N 1
ATOM 1318 C CA . ASP A 1 165 ? 28.738 -4.246 -35.299 1.00 96.88 165 ASP A CA 1
ATOM 1319 C C . ASP A 1 165 ? 29.839 -3.300 -35.811 1.00 96.88 165 ASP A C 1
ATOM 1321 O O . ASP A 1 165 ? 30.258 -3.379 -36.968 1.00 96.88 165 ASP A O 1
ATOM 1325 N N . ARG A 1 166 ? 30.351 -2.419 -34.937 1.00 98.06 166 ARG A N 1
ATOM 1326 C CA . ARG A 1 166 ? 31.473 -1.521 -35.261 1.00 98.06 166 ARG A CA 1
ATOM 1327 C C . ARG A 1 166 ? 32.758 -2.297 -35.529 1.00 98.06 166 ARG A C 1
ATOM 1329 O O . ARG A 1 166 ? 33.457 -1.975 -36.485 1.00 98.06 166 ARG A O 1
ATOM 1336 N N . ARG A 1 167 ? 33.068 -3.306 -34.712 1.00 98.19 167 ARG A N 1
ATOM 1337 C CA . ARG A 1 167 ? 34.243 -4.165 -34.893 1.00 98.19 167 ARG A CA 1
ATOM 1338 C C . ARG A 1 167 ? 34.194 -4.873 -36.246 1.00 98.19 167 ARG A C 1
ATOM 1340 O O . ARG A 1 167 ? 35.127 -4.742 -37.033 1.00 98.19 167 ARG A O 1
ATOM 1347 N N . LYS A 1 168 ? 33.076 -5.530 -36.552 1.00 98.06 168 LYS A N 1
ATOM 1348 C CA . LYS A 1 168 ? 32.861 -6.239 -37.817 1.00 98.06 168 LYS A CA 1
ATOM 1349 C C . LYS A 1 168 ? 32.947 -5.309 -39.031 1.00 98.06 168 LYS A C 1
ATOM 1351 O O . LYS A 1 168 ? 33.516 -5.684 -40.053 1.00 98.06 168 LYS A O 1
ATOM 1356 N N . ALA A 1 169 ? 32.423 -4.086 -38.926 1.00 97.56 169 ALA A N 1
ATOM 1357 C CA . ALA A 1 169 ? 32.540 -3.088 -39.988 1.00 97.56 169 ALA A CA 1
ATOM 1358 C C . ALA A 1 169 ? 34.001 -2.683 -40.248 1.00 97.56 169 ALA A C 1
ATOM 1360 O O . ALA A 1 169 ? 34.401 -2.559 -41.402 1.00 97.56 169 ALA A O 1
ATOM 1361 N N . MET A 1 170 ? 34.807 -2.525 -39.194 1.00 97.88 170 MET A N 1
ATOM 1362 C CA . MET A 1 170 ? 36.234 -2.213 -39.319 1.00 97.88 170 MET A CA 1
ATOM 1363 C C . MET A 1 170 ? 37.034 -3.377 -39.911 1.00 97.88 170 MET A C 1
ATOM 1365 O O . MET A 1 170 ? 37.917 -3.144 -40.731 1.00 97.88 170 MET A O 1
ATOM 1369 N N . GLU A 1 171 ? 36.702 -4.617 -39.545 1.00 97.44 171 GLU A N 1
ATOM 1370 C CA . GLU A 1 171 ? 37.308 -5.826 -40.121 1.00 97.44 171 GLU A CA 1
ATOM 1371 C C . GLU A 1 171 ? 36.950 -5.993 -41.612 1.00 97.44 171 GLU A C 1
ATOM 1373 O O . GLU A 1 171 ? 37.802 -6.374 -42.410 1.00 97.44 171 GLU A O 1
ATOM 1378 N N . GLY A 1 172 ? 35.720 -5.650 -42.017 1.00 96.06 172 GLY A N 1
ATOM 1379 C CA . GLY A 1 172 ? 35.267 -5.713 -43.414 1.00 96.06 172 GLY A CA 1
ATOM 1380 C C . GLY A 1 172 ? 35.655 -4.511 -44.288 1.00 96.06 172 GLY A C 1
ATOM 1381 O O . GLY A 1 172 ? 35.559 -4.586 -45.515 1.00 96.06 172 GLY A O 1
ATOM 1382 N N . MET A 1 173 ? 36.096 -3.401 -43.687 1.00 96.94 173 MET A N 1
ATOM 1383 C CA . MET A 1 173 ? 36.421 -2.161 -44.402 1.00 96.94 173 MET A CA 1
ATOM 1384 C C . MET A 1 173 ? 37.549 -2.329 -45.443 1.00 96.94 173 MET A C 1
ATOM 1386 O O . MET A 1 173 ? 37.367 -1.843 -46.560 1.00 96.94 173 MET A O 1
ATOM 1390 N N . PRO A 1 174 ? 38.680 -3.016 -45.171 1.00 96.69 174 PRO A N 1
ATOM 1391 C CA . PRO A 1 174 ? 39.753 -3.183 -46.156 1.00 96.69 174 PRO A CA 1
ATOM 1392 C C . PRO A 1 174 ? 39.312 -3.923 -47.425 1.00 96.69 174 PRO A C 1
ATOM 1394 O O . PRO A 1 174 ? 39.613 -3.471 -48.531 1.00 96.69 174 PRO A O 1
ATOM 1397 N N . GLU A 1 175 ? 38.555 -5.016 -47.284 1.00 94.19 175 GLU A N 1
ATOM 1398 C CA . GLU A 1 175 ? 38.035 -5.770 -48.432 1.00 94.19 175 GLU A CA 1
ATOM 1399 C C . GLU A 1 175 ? 37.028 -4.946 -49.232 1.00 94.19 175 GLU A C 1
ATOM 1401 O O . GLU A 1 175 ? 37.099 -4.887 -50.459 1.00 94.19 175 GLU A O 1
ATOM 1406 N N . MET A 1 176 ? 36.135 -4.233 -48.545 1.00 93.31 176 MET A N 1
ATOM 1407 C CA . MET A 1 176 ? 35.175 -3.344 -49.194 1.00 93.31 176 MET A CA 1
ATOM 1408 C C . MET A 1 176 ? 35.876 -2.245 -50.000 1.00 93.31 176 MET A C 1
ATOM 1410 O O . MET A 1 176 ? 35.509 -1.988 -51.146 1.00 93.31 176 MET A O 1
ATOM 1414 N N . VAL A 1 177 ? 36.922 -1.632 -49.438 1.00 93.44 177 VAL A N 1
ATOM 1415 C CA . VAL A 1 177 ? 37.733 -0.620 -50.128 1.00 93.44 177 VAL A CA 1
ATOM 1416 C C . VAL A 1 177 ? 38.469 -1.222 -51.329 1.00 93.44 177 VAL A C 1
ATOM 1418 O O . VAL A 1 177 ? 38.542 -0.568 -52.368 1.00 93.44 177 VAL A O 1
ATOM 1421 N N . ARG A 1 178 ? 38.991 -2.453 -51.232 1.00 93.38 178 ARG A N 1
ATOM 1422 C CA . ARG A 1 178 ? 39.643 -3.154 -52.354 1.00 93.38 178 ARG A CA 1
ATOM 1423 C C . ARG A 1 178 ? 38.675 -3.360 -53.516 1.00 93.38 178 ARG A C 1
ATOM 1425 O O . ARG A 1 178 ? 38.994 -2.974 -54.638 1.00 93.38 178 ARG A O 1
ATOM 1432 N N . MET A 1 179 ? 37.491 -3.901 -53.235 1.00 88.75 179 MET A N 1
ATOM 1433 C CA . MET A 1 179 ? 36.443 -4.126 -54.236 1.00 88.75 179 MET A CA 1
ATOM 1434 C C . MET A 1 179 ? 35.962 -2.807 -54.851 1.00 88.75 179 MET A C 1
ATOM 1436 O O . MET A 1 179 ? 35.858 -2.692 -56.068 1.00 88.75 179 MET A O 1
ATOM 1440 N N . TRP A 1 180 ? 35.736 -1.777 -54.031 1.00 88.00 180 TRP A N 1
ATOM 1441 C CA . TRP A 1 180 ? 35.318 -0.460 -54.513 1.00 88.00 180 TRP A CA 1
ATOM 1442 C C . TRP A 1 180 ? 36.373 0.200 -55.409 1.00 88.00 180 TRP A C 1
ATOM 1444 O O . TRP A 1 180 ? 36.026 0.741 -56.453 1.00 88.00 180 TRP A O 1
ATOM 1454 N N . LYS A 1 181 ? 37.664 0.108 -55.063 1.00 88.88 181 LYS A N 1
ATOM 1455 C CA . LYS A 1 181 ? 38.758 0.614 -55.911 1.00 88.88 181 LYS A CA 1
ATOM 1456 C C . LYS A 1 181 ? 38.873 -0.131 -57.244 1.00 88.88 181 LYS A C 1
ATOM 1458 O O . LYS A 1 181 ? 39.212 0.499 -58.238 1.00 88.88 181 LYS A O 1
ATOM 1463 N N . GLN A 1 182 ? 38.594 -1.437 -57.271 1.00 83.25 182 GLN A N 1
ATOM 146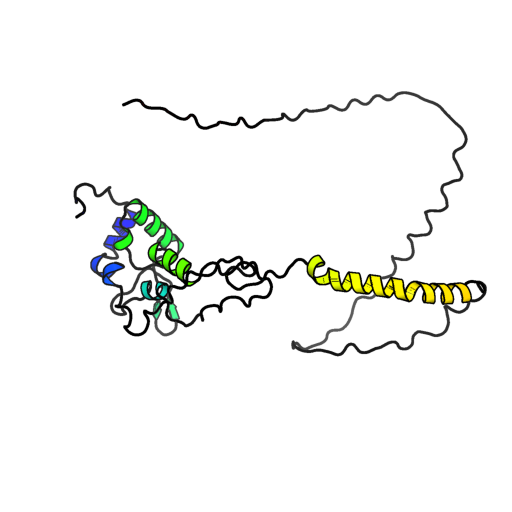4 C CA . GLN A 1 182 ? 38.579 -2.231 -58.508 1.00 83.25 182 GLN A CA 1
ATOM 1465 C C . GLN A 1 182 ? 37.416 -1.839 -59.428 1.00 83.25 182 GLN A C 1
ATOM 1467 O O . GLN A 1 182 ? 37.605 -1.731 -60.632 1.00 83.25 182 GLN A O 1
ATOM 1472 N N . VAL A 1 183 ? 36.235 -1.574 -58.864 1.00 80.81 183 VAL A N 1
ATOM 1473 C CA . VAL A 1 183 ? 35.062 -1.102 -59.623 1.00 80.81 183 VAL A CA 1
ATOM 1474 C C . VAL A 1 183 ? 35.197 0.383 -60.018 1.00 80.81 183 VAL A C 1
ATOM 1476 O O . VAL A 1 183 ? 34.658 0.815 -61.031 1.00 80.81 183 VAL A O 1
ATOM 1479 N N . GLY A 1 184 ? 35.933 1.176 -59.236 1.00 63.59 184 GLY A N 1
ATOM 1480 C CA . GLY A 1 184 ? 36.002 2.640 -59.306 1.00 63.59 184 GLY A CA 1
ATOM 1481 C C . GLY A 1 184 ? 37.010 3.258 -60.283 1.00 63.59 184 GLY A C 1
ATOM 1482 O O . GLY A 1 184 ? 37.268 4.455 -60.172 1.00 63.59 184 GLY A O 1
ATOM 1483 N N . LEU A 1 185 ? 37.570 2.496 -61.227 1.00 53.78 185 LEU A N 1
ATOM 1484 C CA . LEU A 1 185 ? 38.320 3.045 -62.373 1.00 53.78 185 LEU A CA 1
ATOM 1485 C C . LEU A 1 185 ? 37.574 2.909 -63.714 1.00 53.78 185 LEU A C 1
ATOM 1487 O O . LEU A 1 185 ? 37.884 3.652 -64.639 1.00 53.78 185 LEU A O 1
ATOM 1491 N N . ASP A 1 186 ? 36.510 2.101 -63.779 1.00 53.19 186 ASP A N 1
ATOM 1492 C CA . ASP A 1 186 ? 35.639 1.956 -64.954 1.00 53.19 186 ASP A CA 1
ATOM 1493 C C . ASP A 1 186 ? 34.298 2.683 -64.726 1.00 53.19 186 ASP A C 1
ATOM 1495 O O . ASP A 1 186 ? 33.205 2.117 -64.715 1.00 53.19 186 ASP A O 1
ATOM 1499 N N . SER A 1 187 ? 34.387 3.998 -64.513 1.00 53.94 187 SER A N 1
ATOM 1500 C CA . SER A 1 187 ? 33.257 4.910 -64.241 1.00 53.94 187 SER A CA 1
ATOM 1501 C C . SER A 1 187 ? 32.263 5.065 -65.415 1.00 53.94 187 SER A C 1
ATOM 1503 O O . SER A 1 187 ? 31.230 5.722 -65.296 1.00 53.94 187 SER A O 1
ATOM 1505 N N . THR A 1 188 ? 32.520 4.449 -66.570 1.00 52.12 188 THR A N 1
ATOM 1506 C CA . THR A 1 188 ? 31.665 4.571 -67.763 1.00 52.12 188 THR A CA 1
ATOM 1507 C C . THR A 1 188 ? 30.501 3.578 -67.817 1.00 52.12 188 THR A C 1
ATOM 1509 O O . THR A 1 188 ? 29.664 3.701 -68.708 1.00 52.12 188 THR A O 1
ATOM 1512 N N . PHE A 1 189 ? 30.380 2.632 -66.877 1.00 51.88 189 PHE A N 1
ATOM 1513 C CA . PHE A 1 189 ? 29.384 1.550 -66.985 1.00 51.88 189 PHE A CA 1
ATOM 1514 C C . PHE A 1 189 ? 28.165 1.655 -66.046 1.00 51.88 189 PHE A C 1
ATOM 1516 O O . PHE A 1 189 ? 27.179 0.944 -66.234 1.00 51.88 189 PHE A O 1
ATOM 1523 N N . PHE A 1 190 ? 28.172 2.549 -65.051 1.00 50.84 190 PHE A N 1
ATOM 1524 C CA . PHE A 1 190 ? 27.094 2.602 -64.045 1.00 50.84 190 PHE A CA 1
ATOM 1525 C C . PHE A 1 190 ? 25.913 3.531 -64.385 1.00 50.84 190 PHE A C 1
ATOM 1527 O O . PHE A 1 190 ? 24.903 3.508 -63.683 1.00 50.84 190 PHE A O 1
ATOM 1534 N N . LEU A 1 191 ? 25.985 4.302 -65.478 1.00 48.16 191 LEU A N 1
ATOM 1535 C CA . LEU A 1 191 ? 24.874 5.148 -65.950 1.00 48.16 191 LEU A CA 1
ATOM 1536 C C . LEU A 1 191 ? 23.928 4.453 -66.949 1.00 48.16 191 LEU A C 1
ATOM 1538 O O . LEU A 1 191 ? 22.903 5.031 -67.300 1.00 48.16 191 LEU A O 1
ATOM 1542 N N . THR A 1 192 ? 24.208 3.216 -67.378 1.00 52.38 192 THR A N 1
ATOM 1543 C CA . THR A 1 192 ? 23.379 2.497 -68.372 1.00 52.38 192 THR A CA 1
ATOM 1544 C C . THR A 1 192 ? 22.783 1.168 -67.899 1.00 52.38 192 THR A C 1
ATOM 1546 O O . THR A 1 192 ? 21.908 0.642 -68.582 1.00 52.38 192 THR A O 1
ATOM 1549 N N . SER A 1 193 ? 23.157 0.631 -66.731 1.00 47.19 193 SER A N 1
ATOM 1550 C CA . SER A 1 193 ? 22.633 -0.665 -66.255 1.00 47.19 193 SER A CA 1
ATOM 1551 C C . SER A 1 193 ? 21.538 -0.576 -65.183 1.00 47.19 193 SER A C 1
ATOM 1553 O O . SER A 1 193 ? 20.833 -1.557 -64.959 1.00 47.19 193 SER A O 1
ATOM 1555 N N . LEU A 1 194 ? 21.281 0.594 -64.584 1.00 50.44 194 LEU A N 1
ATOM 1556 C CA . LEU A 1 194 ? 20.249 0.747 -63.544 1.00 50.44 194 LEU A CA 1
ATOM 1557 C C . LEU A 1 194 ? 18.811 0.932 -64.079 1.00 50.44 194 LEU A C 1
ATOM 1559 O O . LEU A 1 194 ? 17.989 1.595 -63.451 1.00 50.44 194 LEU A O 1
ATOM 1563 N N . THR A 1 195 ? 18.479 0.348 -65.236 1.00 51.09 195 THR A N 1
ATOM 1564 C CA . THR A 1 195 ? 17.077 0.233 -65.700 1.00 51.09 195 THR A CA 1
ATOM 1565 C C . THR A 1 195 ? 16.677 -1.161 -66.178 1.00 51.09 195 THR A C 1
ATOM 1567 O O . THR A 1 195 ? 15.538 -1.352 -66.604 1.00 51.09 195 THR A O 1
ATOM 1570 N N . ARG A 1 196 ? 17.534 -2.183 -66.065 1.00 52.16 196 ARG A N 1
ATOM 1571 C CA . ARG A 1 196 ? 17.156 -3.537 -66.485 1.00 52.16 196 ARG A CA 1
ATOM 1572 C C . ARG A 1 196 ? 17.697 -4.577 -65.512 1.00 52.16 196 ARG A C 1
ATOM 1574 O O . ARG A 1 196 ? 18.889 -4.626 -65.255 1.00 52.16 196 ARG A O 1
ATOM 1581 N N . THR A 1 197 ? 16.768 -5.378 -64.991 1.00 51.78 197 THR A N 1
ATOM 1582 C CA . THR A 1 197 ? 16.960 -6.609 -64.204 1.00 51.78 197 THR A CA 1
ATOM 1583 C C . THR A 1 197 ? 17.643 -6.458 -62.844 1.00 51.78 197 THR A C 1
ATOM 1585 O O . THR A 1 197 ? 18.847 -6.631 -62.727 1.00 51.78 197 THR A O 1
ATOM 1588 N N . ASN A 1 198 ? 16.841 -6.179 -61.809 1.00 45.94 198 ASN A N 1
ATOM 1589 C CA . ASN A 1 198 ? 16.812 -6.953 -60.556 1.00 45.94 198 ASN A CA 1
ATOM 1590 C C . ASN A 1 198 ? 15.641 -6.461 -59.690 1.00 45.94 198 ASN A C 1
ATOM 1592 O O . ASN A 1 198 ? 15.799 -5.717 -58.726 1.00 45.94 198 ASN A O 1
ATOM 1596 N N . ARG A 1 199 ? 14.430 -6.861 -60.098 1.00 46.38 199 ARG A N 1
ATOM 1597 C CA . ARG A 1 199 ? 13.211 -6.822 -59.275 1.00 46.38 199 ARG A CA 1
ATOM 1598 C C . ARG A 1 199 ? 12.858 -8.226 -58.767 1.00 46.38 199 ARG A C 1
ATOM 1600 O O . ARG A 1 199 ? 11.712 -8.479 -58.425 1.00 46.38 199 ARG A O 1
ATOM 1607 N N . GLU A 1 200 ? 13.811 -9.150 -58.732 1.00 47.88 200 GLU A N 1
ATOM 1608 C CA . GLU A 1 200 ? 13.529 -10.525 -58.337 1.00 47.88 200 GLU A CA 1
ATOM 1609 C C . GLU A 1 200 ? 14.480 -10.999 -57.237 1.00 47.88 200 GLU A C 1
ATOM 1611 O O . GLU A 1 200 ? 15.690 -11.077 -57.413 1.00 47.88 200 GLU A O 1
ATOM 1616 N N . VAL A 1 201 ? 13.834 -11.303 -56.107 1.00 52.09 201 VAL A N 1
ATOM 1617 C CA . VAL A 1 201 ? 14.189 -12.296 -55.090 1.00 52.09 201 VAL A CA 1
ATOM 1618 C C . VAL A 1 201 ? 15.409 -11.989 -54.215 1.00 52.09 201 VAL A C 1
ATOM 1620 O O . VAL A 1 201 ? 16.519 -12.445 -54.456 1.00 52.09 201 VAL A O 1
ATOM 1623 N N . MET A 1 202 ? 15.135 -11.316 -53.095 1.00 39.59 202 MET A N 1
ATOM 1624 C CA . MET A 1 202 ? 15.749 -11.631 -51.798 1.00 39.59 202 MET A CA 1
ATOM 1625 C C . MET A 1 202 ? 14.635 -11.658 -50.743 1.00 39.59 202 MET A C 1
ATOM 1627 O O . MET A 1 202 ? 14.519 -10.757 -49.916 1.00 39.59 202 MET A O 1
ATOM 1631 N N . ASP A 1 203 ? 13.792 -12.689 -50.814 1.00 48.78 203 ASP A N 1
ATOM 1632 C CA . ASP A 1 203 ? 13.166 -13.243 -49.616 1.00 48.78 203 ASP A CA 1
ATOM 1633 C C . ASP A 1 203 ? 14.200 -14.185 -48.991 1.00 48.78 203 ASP A C 1
ATOM 1635 O O . ASP A 1 203 ? 14.529 -15.224 -49.561 1.00 48.78 203 ASP A O 1
ATOM 1639 N N . VAL A 1 204 ? 14.756 -13.792 -47.845 1.00 51.97 204 VAL A N 1
ATOM 1640 C CA . VAL A 1 204 ? 15.489 -14.696 -46.952 1.00 51.97 204 VAL A CA 1
ATOM 1641 C C . VAL A 1 204 ? 14.847 -14.592 -45.575 1.00 51.97 204 VAL A C 1
ATOM 1643 O O . VAL A 1 204 ? 15.113 -13.676 -44.798 1.00 51.97 204 VAL A O 1
ATOM 1646 N N . ASP A 1 205 ? 13.938 -15.535 -45.350 1.00 39.53 205 ASP A N 1
ATOM 1647 C CA . ASP A 1 205 ? 13.649 -16.244 -44.106 1.00 39.53 205 ASP A CA 1
ATOM 1648 C C . ASP A 1 205 ? 13.738 -15.445 -42.804 1.00 39.53 205 ASP A C 1
ATOM 1650 O O . ASP A 1 205 ? 14.625 -15.601 -41.960 1.00 39.53 205 ASP A O 1
ATOM 1654 N N . GLY A 1 206 ? 12.678 -14.675 -42.573 1.00 46.34 206 GLY A N 1
ATOM 1655 C CA . GLY A 1 206 ? 12.158 -14.491 -41.230 1.00 46.34 206 GLY A CA 1
ATOM 1656 C C . GLY A 1 206 ? 11.417 -15.747 -40.769 1.00 46.34 206 GLY A C 1
ATOM 1657 O O . GLY A 1 206 ? 10.221 -15.878 -41.009 1.00 46.34 206 GLY A O 1
ATOM 1658 N N . SER A 1 207 ? 12.083 -16.637 -40.030 1.00 36.50 207 SER A N 1
ATOM 1659 C CA . SER A 1 207 ? 11.382 -17.632 -39.207 1.00 36.50 207 SER A CA 1
ATOM 1660 C C . SER A 1 207 ? 12.198 -18.091 -37.998 1.00 36.50 207 SER A C 1
ATOM 1662 O O . SER A 1 207 ? 13.006 -19.008 -38.073 1.00 36.50 207 SER A O 1
ATOM 1664 N N . ASN A 1 208 ? 11.906 -17.459 -36.859 1.00 38.44 208 ASN A N 1
ATOM 1665 C CA . ASN A 1 208 ? 11.763 -18.112 -35.555 1.00 38.44 208 ASN A CA 1
ATOM 1666 C C . ASN A 1 208 ? 10.696 -17.336 -34.749 1.00 38.44 208 ASN A C 1
ATOM 1668 O O . ASN A 1 208 ? 11.005 -16.384 -34.034 1.00 38.44 208 ASN A O 1
ATOM 1672 N N . GLY A 1 209 ? 9.421 -17.711 -34.928 1.00 35.88 209 GLY A N 1
ATOM 1673 C CA . GLY A 1 209 ? 8.307 -17.406 -34.004 1.00 35.88 209 GLY A CA 1
ATOM 1674 C C . GLY A 1 209 ? 8.139 -18.519 -32.944 1.00 35.88 209 GLY A C 1
ATOM 1675 O O . GLY A 1 209 ? 9.050 -19.340 -32.836 1.00 35.88 209 GLY A O 1
ATOM 1676 N N . PRO A 1 210 ? 7.003 -18.651 -32.207 1.00 54.00 210 PRO A N 1
ATOM 1677 C CA . PRO A 1 210 ? 5.767 -17.846 -32.231 1.00 54.00 210 PRO A CA 1
ATOM 1678 C C . PRO A 1 210 ? 5.176 -17.499 -30.830 1.00 54.00 210 PRO A C 1
ATOM 1680 O O . PRO A 1 210 ? 5.570 -18.067 -29.816 1.00 54.00 210 PRO A O 1
ATOM 1683 N N . SER A 1 211 ? 4.171 -16.607 -30.775 1.00 34.69 211 SER A N 1
ATOM 1684 C CA . SER A 1 211 ? 2.904 -16.807 -30.022 1.00 34.69 211 SER A CA 1
ATOM 1685 C C . SER A 1 211 ? 2.032 -15.539 -30.035 1.00 34.69 211 SER A C 1
ATOM 1687 O O . SER A 1 211 ? 2.452 -14.497 -29.530 1.00 34.69 211 SER A O 1
ATOM 1689 N N . GLY A 1 212 ? 0.801 -15.636 -30.558 1.00 32.00 212 GLY A N 1
ATOM 1690 C CA . GLY A 1 212 ? -0.242 -14.624 -30.342 1.00 32.00 212 GLY A CA 1
ATOM 1691 C C . GLY A 1 212 ? -1.306 -14.529 -31.438 1.00 32.00 212 GLY A C 1
ATOM 1692 O O . GLY A 1 212 ? -1.178 -13.715 -32.340 1.00 32.00 212 GLY A O 1
ATOM 1693 N N . ASN A 1 213 ? -2.354 -15.348 -31.321 1.00 37.84 213 ASN A N 1
ATOM 1694 C CA . ASN A 1 213 ? -3.544 -15.445 -32.180 1.00 37.84 213 ASN A CA 1
ATOM 1695 C C . ASN A 1 213 ? -4.303 -14.123 -32.434 1.00 37.84 213 ASN A C 1
ATOM 1697 O O . ASN A 1 213 ? -4.475 -13.325 -31.513 1.00 37.84 213 ASN A O 1
ATOM 1701 N N . GLY A 1 214 ? -4.919 -14.000 -33.620 1.00 32.59 214 GLY A N 1
ATOM 1702 C CA . GLY A 1 214 ? -6.023 -13.063 -33.881 1.00 32.59 214 GLY A CA 1
ATOM 1703 C C . GLY A 1 214 ? -6.360 -12.906 -35.369 1.00 32.59 214 GLY A C 1
ATOM 1704 O O . GLY A 1 214 ? -5.553 -12.388 -36.124 1.00 32.59 214 GLY A O 1
ATOM 1705 N N . ASN A 1 215 ? -7.545 -13.367 -35.774 1.00 34.56 215 ASN A N 1
ATOM 1706 C CA . ASN A 1 215 ? -8.016 -13.517 -37.156 1.00 34.56 215 ASN A CA 1
ATOM 1707 C C . ASN A 1 215 ? -8.498 -12.220 -37.850 1.00 34.56 215 ASN A C 1
ATOM 1709 O O . ASN A 1 215 ? -9.087 -11.361 -37.198 1.00 34.56 215 ASN A O 1
ATOM 1713 N N . ALA A 1 216 ? -8.425 -12.270 -39.192 1.00 35.41 216 ALA A N 1
ATOM 1714 C CA . ALA A 1 216 ? -9.297 -11.681 -40.233 1.00 35.41 216 ALA A CA 1
ATOM 1715 C C . ALA A 1 216 ? -8.773 -10.458 -41.041 1.00 35.41 216 ALA A C 1
ATOM 1717 O O . ALA A 1 216 ? -8.215 -9.535 -40.453 1.00 35.41 216 ALA A O 1
ATOM 1718 N N . PRO A 1 217 ? -8.959 -10.444 -42.387 1.00 43.94 217 PRO A N 1
ATOM 1719 C CA . PRO A 1 217 ? -8.362 -9.465 -43.298 1.00 43.94 217 PRO A CA 1
ATOM 1720 C C . PRO A 1 217 ? -9.333 -8.340 -43.693 1.00 43.94 217 PRO A C 1
ATOM 1722 O O . PRO A 1 217 ? -10.542 -8.548 -43.811 1.00 43.94 217 PRO A O 1
ATOM 1725 N N . THR A 1 218 ? -8.806 -7.150 -43.981 1.00 36.50 218 THR A N 1
ATOM 1726 C CA . THR A 1 218 ? -9.501 -6.152 -44.805 1.00 36.50 218 THR A CA 1
ATOM 1727 C C . THR A 1 218 ? -8.477 -5.347 -45.600 1.00 36.50 218 THR A C 1
ATOM 1729 O O . THR A 1 218 ? -7.459 -4.901 -45.078 1.00 36.50 218 THR A O 1
ATOM 1732 N N . GLU A 1 219 ? -8.755 -5.276 -46.892 1.00 36.16 219 GLU A N 1
ATOM 1733 C CA . GLU A 1 219 ? -8.013 -4.674 -47.989 1.00 36.16 219 GLU A CA 1
ATOM 1734 C C . GLU A 1 219 ? -7.881 -3.141 -47.916 1.00 36.16 219 GLU A C 1
ATOM 1736 O O . GLU A 1 219 ? -8.802 -2.475 -47.456 1.00 36.16 219 GLU A O 1
ATOM 1741 N N . LEU A 1 220 ? -6.776 -2.645 -48.508 1.00 42.97 220 LEU A N 1
ATOM 1742 C CA . LEU A 1 220 ? -6.566 -1.328 -49.150 1.00 42.97 220 LEU A CA 1
ATOM 1743 C C . LEU A 1 220 ? -6.721 -0.109 -48.211 1.00 42.97 220 LEU A C 1
ATOM 1745 O O . LEU A 1 220 ? -7.770 0.146 -47.644 1.00 42.97 220 LEU A O 1
ATOM 1749 N N . VAL A 1 221 ? -5.697 0.710 -47.970 1.00 37.38 221 VAL A N 1
ATOM 1750 C CA . VAL A 1 221 ? -5.158 1.744 -48.867 1.00 37.38 221 VAL A CA 1
ATOM 1751 C C . VAL A 1 221 ? -3.903 2.298 -48.180 1.00 37.38 221 VAL A C 1
ATOM 1753 O O . VAL A 1 221 ? -4.020 2.740 -47.047 1.00 37.38 221 VAL A O 1
ATOM 1756 N N . GLU A 1 222 ? -2.741 2.337 -48.845 1.00 33.78 222 GLU A N 1
ATOM 1757 C CA . GLU A 1 222 ? -1.714 3.372 -48.598 1.00 33.78 222 GLU A CA 1
ATOM 1758 C C . GLU A 1 222 ? -0.598 3.305 -49.656 1.00 33.78 222 GLU A C 1
ATOM 1760 O O . GLU A 1 222 ? 0.490 2.772 -49.459 1.00 33.78 222 GLU A O 1
ATOM 1765 N N . ALA A 1 223 ? -0.878 3.874 -50.828 1.00 45.53 223 ALA A N 1
ATOM 1766 C CA . ALA A 1 223 ? 0.141 4.226 -51.807 1.00 45.53 223 ALA A CA 1
ATOM 1767 C C . ALA A 1 223 ? 0.203 5.751 -51.901 1.00 45.53 223 ALA A C 1
ATOM 1769 O O . ALA A 1 223 ? -0.433 6.330 -52.774 1.00 45.53 223 ALA A O 1
ATOM 1770 N N . SER A 1 224 ? 0.912 6.403 -50.971 1.00 49.00 224 SER A N 1
ATOM 1771 C CA . SER A 1 224 ? 1.416 7.786 -51.105 1.00 49.00 224 SER A CA 1
ATOM 1772 C C . SER A 1 224 ? 2.230 8.203 -49.874 1.00 49.00 224 SER A C 1
ATOM 1774 O O . SER A 1 224 ? 1.745 9.004 -49.092 1.00 49.00 224 SER A O 1
ATOM 1776 N N . PHE A 1 225 ? 3.459 7.706 -49.664 1.00 43.59 225 PHE A N 1
ATOM 1777 C CA . PHE A 1 225 ? 4.354 8.376 -48.690 1.00 43.59 225 PHE A CA 1
ATOM 1778 C C . PHE A 1 225 ? 5.875 8.288 -48.920 1.00 43.59 225 PHE A C 1
ATOM 1780 O O . PHE A 1 225 ? 6.635 8.833 -48.127 1.00 43.59 225 PHE A O 1
ATOM 1787 N N . TYR A 1 226 ? 6.367 7.723 -50.027 1.00 41.50 226 TYR A N 1
ATOM 1788 C CA . TYR A 1 226 ? 7.819 7.648 -50.283 1.00 41.50 226 TYR A CA 1
ATOM 1789 C C . TYR A 1 226 ? 8.252 8.327 -51.592 1.00 41.50 226 TYR A C 1
ATOM 1791 O O . TYR A 1 226 ? 8.998 7.764 -52.382 1.00 41.50 226 TYR A O 1
ATOM 1799 N N . SER A 1 227 ? 7.811 9.571 -51.814 1.00 46.31 227 SER A N 1
ATOM 1800 C CA . SER A 1 227 ? 8.265 10.407 -52.946 1.00 46.31 227 SER A CA 1
ATOM 1801 C C . SER A 1 227 ? 9.068 11.655 -52.534 1.00 46.31 227 SER A C 1
ATOM 1803 O O . SER A 1 227 ? 9.430 12.456 -53.395 1.00 46.31 227 SER A O 1
ATOM 1805 N N . SER A 1 228 ? 9.393 11.844 -51.250 1.00 44.12 228 SER A N 1
ATOM 1806 C CA . SER A 1 228 ? 9.950 13.128 -50.771 1.00 44.12 228 SER A CA 1
ATOM 1807 C C . SER A 1 228 ? 11.407 13.089 -50.297 1.00 44.12 228 SER A C 1
ATOM 1809 O O . SER A 1 228 ? 11.907 14.101 -49.820 1.00 44.12 228 SER A O 1
ATOM 1811 N N . PHE A 1 229 ? 12.127 11.971 -50.446 1.00 40.50 229 PHE A N 1
ATOM 1812 C CA . PHE A 1 229 ? 13.499 11.853 -49.914 1.00 40.50 229 PHE A CA 1
ATOM 1813 C C . PHE A 1 229 ? 14.625 12.120 -50.938 1.00 40.50 229 PHE A C 1
ATOM 1815 O O . PHE A 1 229 ? 15.794 12.128 -50.575 1.00 40.50 229 PHE A O 1
ATOM 1822 N N . TRP A 1 230 ? 14.297 12.397 -52.207 1.00 37.50 230 TRP A N 1
ATOM 1823 C CA . TRP A 1 230 ? 15.275 12.608 -53.295 1.00 37.50 230 TRP A CA 1
ATOM 1824 C C . TRP A 1 230 ? 15.298 14.041 -53.866 1.00 37.50 230 TRP A C 1
ATOM 1826 O O . TRP A 1 230 ? 15.635 14.253 -55.026 1.00 37.50 230 TRP A O 1
ATOM 1836 N N . ARG A 1 231 ? 14.938 15.058 -53.068 1.00 44.50 231 ARG A N 1
ATOM 1837 C CA . ARG A 1 231 ? 15.002 16.478 -53.487 1.00 44.50 231 ARG A CA 1
ATOM 1838 C C . ARG A 1 231 ? 15.799 17.404 -52.556 1.00 44.50 231 ARG A C 1
ATOM 1840 O O . ARG A 1 231 ? 15.654 18.615 -52.661 1.00 44.50 231 ARG A O 1
ATOM 1847 N N . TYR A 1 232 ? 16.648 16.877 -51.668 1.00 41.31 232 TYR A N 1
ATOM 1848 C CA . TYR A 1 232 ? 17.338 17.705 -50.659 1.00 41.31 232 TYR A CA 1
ATOM 1849 C C . TYR A 1 232 ? 18.877 17.664 -50.674 1.00 41.31 232 TYR A C 1
ATOM 1851 O O . TYR A 1 232 ? 19.503 18.030 -49.685 1.00 41.31 232 TYR A O 1
ATOM 1859 N N . THR A 1 233 ? 19.518 17.267 -51.778 1.00 47.22 233 THR A N 1
ATOM 1860 C CA . THR A 1 233 ? 20.998 17.245 -51.862 1.00 47.22 233 THR A CA 1
ATOM 1861 C C . THR A 1 233 ? 21.604 17.982 -53.060 1.00 47.22 233 THR A C 1
ATOM 1863 O O . THR A 1 233 ? 22.819 17.976 -53.218 1.00 47.22 233 THR A O 1
ATOM 1866 N N . THR A 1 234 ? 20.817 18.710 -53.860 1.00 45.09 234 THR A N 1
ATOM 1867 C CA . THR A 1 234 ? 21.327 19.488 -55.013 1.00 45.09 234 THR A CA 1
ATOM 1868 C C . THR A 1 234 ? 21.419 21.002 -54.781 1.00 45.09 234 THR A C 1
ATOM 1870 O O . THR A 1 234 ? 21.575 21.746 -55.740 1.00 45.09 234 THR A O 1
ATOM 1873 N N . ASN A 1 235 ? 21.353 21.487 -53.534 1.00 48.34 235 ASN A N 1
ATOM 1874 C CA . ASN A 1 235 ? 21.336 22.931 -53.225 1.00 48.34 235 ASN A CA 1
ATOM 1875 C C . ASN A 1 235 ? 22.511 23.434 -52.355 1.00 48.34 235 ASN A C 1
ATOM 1877 O O . ASN A 1 235 ? 22.392 24.468 -51.710 1.00 48.34 235 ASN A O 1
ATOM 1881 N N . ILE A 1 236 ? 23.651 22.728 -52.320 1.00 47.50 236 ILE A N 1
ATOM 1882 C CA . ILE A 1 236 ? 24.820 23.119 -51.490 1.00 47.50 236 ILE A CA 1
ATOM 1883 C C . ILE A 1 236 ? 26.087 23.435 -52.323 1.00 47.50 236 ILE A C 1
ATOM 1885 O O . ILE A 1 236 ? 27.147 23.701 -51.772 1.00 47.50 236 ILE A O 1
ATOM 1889 N N . LEU A 1 237 ? 26.006 23.496 -53.659 1.00 38.59 237 LEU A N 1
ATOM 1890 C CA . LEU A 1 237 ? 27.170 23.815 -54.514 1.00 38.59 237 LEU A CA 1
ATOM 1891 C C . LEU A 1 237 ? 26.947 24.963 -55.517 1.00 38.59 237 LEU A C 1
ATOM 1893 O O . LEU A 1 237 ? 27.675 25.069 -56.497 1.00 38.59 237 LEU A O 1
ATOM 1897 N N . CYS A 1 238 ? 25.983 25.860 -55.276 1.00 40.88 238 CYS A N 1
ATOM 1898 C CA . CYS A 1 238 ? 25.738 27.019 -56.151 1.00 40.88 238 CYS A CA 1
ATOM 1899 C C . CYS A 1 238 ? 25.610 28.348 -55.379 1.00 40.88 238 CYS A C 1
ATOM 1901 O O . CYS A 1 238 ? 24.723 29.154 -55.644 1.00 40.88 238 CYS A O 1
ATOM 1903 N N . THR A 1 239 ? 26.487 28.583 -54.396 1.00 42.19 239 THR A N 1
ATOM 1904 C CA . THR A 1 239 ? 26.536 29.873 -53.676 1.00 42.19 239 THR A CA 1
ATOM 1905 C C . THR A 1 239 ? 27.957 30.260 -53.238 1.00 42.19 239 THR A C 1
ATOM 1907 O O . THR A 1 239 ? 28.166 30.688 -52.110 1.00 42.19 239 THR A O 1
ATOM 1910 N N . ILE A 1 240 ? 28.967 30.099 -54.104 1.00 44.72 240 ILE A N 1
ATOM 1911 C CA . ILE A 1 240 ? 30.342 30.605 -53.845 1.00 44.72 240 ILE A CA 1
ATOM 1912 C C . ILE A 1 240 ? 30.825 31.545 -54.970 1.00 44.72 240 ILE A C 1
ATOM 1914 O O . ILE A 1 240 ? 32.010 31.802 -55.122 1.00 44.72 240 ILE A O 1
ATOM 1918 N N . GLN A 1 241 ? 29.921 32.131 -55.763 1.00 40.62 241 GLN A N 1
ATOM 1919 C CA . GLN A 1 241 ? 30.348 32.965 -56.892 1.00 40.62 241 GLN A CA 1
ATOM 1920 C C . GLN A 1 241 ? 29.511 34.227 -57.103 1.00 40.62 241 GLN A C 1
ATOM 1922 O O . GLN A 1 241 ? 29.049 34.463 -58.205 1.00 40.62 241 GLN A O 1
ATOM 1927 N N . THR A 1 242 ? 29.345 35.059 -56.073 1.00 41.88 242 THR A N 1
ATOM 1928 C CA . THR A 1 242 ? 29.031 36.496 -56.235 1.00 41.88 242 THR A CA 1
ATOM 1929 C C . THR A 1 242 ? 29.136 37.204 -54.886 1.00 41.88 242 THR A C 1
ATOM 1931 O O . THR A 1 242 ? 28.171 37.217 -54.130 1.00 41.88 242 THR A O 1
ATOM 1934 N N . ALA A 1 243 ? 30.296 37.788 -54.580 1.00 37.91 243 ALA A N 1
ATOM 1935 C CA . ALA A 1 243 ? 30.421 38.901 -53.631 1.00 37.91 243 ALA A CA 1
ATOM 1936 C C . ALA A 1 243 ? 31.812 39.550 -53.762 1.00 37.91 243 ALA A C 1
ATOM 1938 O O . ALA A 1 243 ? 32.656 39.457 -52.877 1.00 37.91 243 ALA A O 1
ATOM 1939 N N . VAL A 1 244 ? 32.055 40.201 -54.900 1.00 41.50 244 VAL A N 1
ATOM 1940 C CA . VAL A 1 244 ? 33.033 41.291 -55.002 1.00 41.50 244 VAL A CA 1
ATOM 1941 C C . VAL A 1 244 ? 32.211 42.566 -55.177 1.00 41.50 244 VAL A C 1
ATOM 1943 O O . VAL A 1 244 ? 31.287 42.580 -55.989 1.00 41.50 244 VAL A O 1
ATOM 1946 N N . THR A 1 245 ? 32.609 43.628 -54.466 1.00 38.38 245 THR A N 1
ATOM 1947 C CA . THR A 1 245 ? 32.190 45.048 -54.585 1.00 38.38 245 THR A CA 1
ATOM 1948 C C . THR A 1 245 ? 31.095 45.564 -53.617 1.00 38.38 245 THR A C 1
ATOM 1950 O O . THR A 1 245 ? 29.909 45.440 -53.885 1.00 38.38 245 THR A O 1
ATOM 1953 N N . TYR A 1 246 ? 31.563 46.114 -52.476 1.00 32.00 246 TYR A N 1
ATOM 1954 C CA . TYR A 1 246 ? 31.277 47.409 -51.784 1.00 32.00 246 TYR A CA 1
ATOM 1955 C C . TYR A 1 246 ? 30.056 48.299 -52.174 1.00 32.00 246 TYR A C 1
ATOM 1957 O O . TYR A 1 246 ? 29.578 48.194 -53.296 1.00 32.00 246 TYR A O 1
ATOM 1965 N N . PRO A 1 247 ? 29.747 49.407 -51.441 1.00 56.44 247 PRO A N 1
ATOM 1966 C CA . PRO A 1 247 ? 29.668 49.684 -49.987 1.00 56.44 247 PRO A CA 1
ATOM 1967 C C . PRO A 1 247 ? 28.396 50.516 -49.599 1.00 56.44 247 PRO A C 1
ATOM 1969 O O . PRO A 1 247 ? 27.583 50.849 -50.454 1.00 56.44 247 PRO A O 1
ATOM 1972 N N . ASN A 1 248 ? 28.331 50.978 -48.334 1.00 37.91 248 ASN A N 1
ATOM 1973 C CA . ASN A 1 248 ? 27.717 52.246 -47.858 1.00 37.91 248 ASN A CA 1
ATOM 1974 C C . ASN A 1 248 ? 26.401 52.178 -47.038 1.00 37.91 248 ASN A C 1
ATOM 1976 O O . ASN A 1 248 ? 25.529 51.353 -47.277 1.00 37.91 248 ASN A O 1
ATOM 1980 N N . ALA A 1 249 ? 26.296 53.158 -46.128 1.00 33.28 249 ALA A N 1
ATOM 1981 C CA . ALA A 1 249 ? 25.139 53.653 -45.374 1.00 33.28 249 ALA A CA 1
ATOM 1982 C C . ALA A 1 249 ? 24.734 52.825 -44.134 1.00 33.28 249 ALA A C 1
ATOM 1984 O O . ALA A 1 249 ? 24.103 51.782 -44.215 1.00 33.28 249 ALA A O 1
ATOM 1985 N N . SER A 1 250 ? 25.247 53.160 -42.946 1.00 37.66 250 SER A N 1
ATOM 1986 C CA . SER A 1 250 ? 24.759 54.217 -42.037 1.00 37.66 250 SER A CA 1
ATOM 1987 C C . SER A 1 250 ? 23.553 53.800 -41.183 1.00 37.66 250 SER A C 1
ATOM 1989 O O . SER A 1 250 ? 22.426 53.730 -41.656 1.00 37.66 250 SER A O 1
ATOM 1991 N N . GLN A 1 251 ? 23.855 53.606 -39.896 1.00 42.22 251 GLN A N 1
ATOM 1992 C CA . GLN A 1 251 ? 23.069 53.992 -38.719 1.00 42.22 251 GLN A CA 1
ATOM 1993 C C . GLN A 1 251 ? 21.565 53.696 -38.722 1.00 42.22 251 GLN A C 1
ATOM 1995 O O . GLN A 1 251 ? 20.778 54.513 -39.180 1.00 42.22 251 GLN A O 1
ATOM 2000 N N . TRP A 1 252 ? 21.177 52.629 -38.019 1.00 34.44 252 TRP A N 1
ATOM 2001 C CA . TRP A 1 252 ? 19.925 52.600 -37.260 1.00 34.44 252 TRP A CA 1
ATOM 2002 C C . TRP A 1 252 ? 20.199 51.979 -35.890 1.00 34.44 252 TRP A C 1
ATOM 2004 O O . TRP A 1 252 ? 20.469 50.788 -35.754 1.00 34.44 252 TRP A O 1
ATOM 2014 N N . THR A 1 253 ? 20.193 52.830 -34.871 1.00 48.28 253 THR A N 1
ATOM 2015 C CA . THR A 1 253 ? 20.141 52.454 -33.463 1.00 48.28 253 THR A CA 1
ATOM 2016 C C . THR A 1 253 ? 18.724 51.981 -33.143 1.00 48.28 253 THR A C 1
ATOM 2018 O O . THR A 1 253 ? 17.762 52.715 -33.355 1.00 48.28 253 THR A O 1
ATOM 2021 N N . LEU A 1 254 ? 18.579 50.765 -32.610 1.00 38.31 254 LEU A N 1
ATOM 2022 C CA . LEU A 1 254 ? 17.329 50.323 -31.995 1.00 38.31 254 LEU A CA 1
ATOM 2023 C C . LEU A 1 254 ? 17.613 49.785 -30.591 1.00 38.31 254 LEU A C 1
ATOM 2025 O O . LEU A 1 254 ? 18.199 48.724 -30.386 1.00 38.31 254 LEU A O 1
ATOM 2029 N N . THR A 1 255 ? 17.218 50.597 -29.623 1.00 48.97 255 THR A N 1
ATOM 2030 C CA . THR A 1 255 ? 17.156 50.343 -28.191 1.00 48.97 255 THR A CA 1
ATOM 2031 C C . THR A 1 255 ? 16.161 49.223 -27.883 1.00 48.97 255 THR A C 1
ATOM 2033 O O . THR A 1 255 ? 14.971 49.373 -28.138 1.00 48.97 255 THR A O 1
ATOM 2036 N N . HIS A 1 256 ? 16.612 48.147 -27.230 1.00 44.81 256 HIS A N 1
ATOM 2037 C CA . HIS A 1 256 ? 15.725 47.237 -26.500 1.00 44.81 256 HIS A CA 1
ATOM 2038 C C . HIS A 1 256 ? 16.245 46.966 -25.082 1.00 44.81 256 HIS A C 1
ATOM 2040 O O . HIS A 1 256 ? 17.153 46.181 -24.840 1.00 44.81 256 HIS A O 1
ATOM 2046 N N . HIS A 1 257 ? 15.640 47.723 -24.168 1.00 40.16 257 HIS A N 1
ATOM 2047 C CA . HIS A 1 257 ? 15.204 47.385 -22.814 1.00 40.16 257 HIS A CA 1
ATOM 2048 C C . HIS A 1 257 ? 15.657 46.020 -22.247 1.00 40.16 257 HIS A C 1
ATOM 2050 O O . HIS A 1 257 ? 15.087 44.975 -22.554 1.00 40.16 257 HIS A O 1
ATOM 2056 N N . ILE A 1 258 ? 16.638 46.064 -21.342 1.00 42.59 258 ILE A N 1
ATOM 2057 C CA . ILE A 1 258 ? 17.044 44.957 -20.468 1.00 42.59 258 ILE A CA 1
ATOM 2058 C C . ILE A 1 258 ? 16.283 45.099 -19.143 1.00 42.59 258 ILE A C 1
ATOM 2060 O O . ILE A 1 258 ? 16.423 46.113 -18.460 1.00 42.59 258 ILE A O 1
ATOM 2064 N N . GLN A 1 259 ? 15.509 44.081 -18.758 1.00 43.56 259 GLN A N 1
ATOM 2065 C CA . GLN A 1 259 ? 15.009 43.921 -17.388 1.00 43.56 259 GLN A CA 1
ATOM 2066 C C . GLN A 1 259 ? 15.929 42.968 -16.604 1.00 43.56 259 GLN A C 1
ATOM 2068 O O . GLN A 1 259 ? 16.162 41.852 -17.072 1.00 43.56 259 GLN A O 1
ATOM 2073 N N . PRO A 1 260 ? 16.432 43.344 -15.412 1.00 47.25 260 PRO A N 1
ATOM 2074 C CA . PRO A 1 260 ? 17.162 42.429 -14.540 1.00 47.25 260 PRO A CA 1
ATOM 2075 C C . PRO A 1 260 ? 16.216 41.688 -13.578 1.00 47.25 260 PRO A C 1
ATOM 2077 O O . PRO A 1 260 ? 15.515 42.297 -12.770 1.00 47.25 260 PRO A O 1
ATOM 2080 N N . LEU A 1 261 ? 16.232 40.353 -13.632 1.00 39.78 261 LEU A N 1
ATOM 2081 C CA . LEU A 1 261 ? 15.620 39.481 -12.627 1.00 39.78 261 LEU A CA 1
ATOM 2082 C C . LEU A 1 261 ? 16.596 39.269 -11.458 1.00 39.78 261 LEU A C 1
ATOM 2084 O O . LEU A 1 261 ? 17.714 38.788 -11.630 1.00 39.78 261 LEU A O 1
ATOM 2088 N N . LEU A 1 262 ? 16.132 39.658 -10.271 1.00 45.62 262 LEU A N 1
ATOM 2089 C CA . LEU A 1 262 ? 16.805 39.597 -8.975 1.00 45.62 262 LEU A CA 1
ATOM 2090 C C . LEU A 1 262 ? 17.273 38.183 -8.587 1.00 45.62 262 LEU A C 1
ATOM 2092 O O . LEU A 1 262 ? 16.478 37.253 -8.452 1.00 45.62 262 LEU A O 1
ATOM 2096 N N . LEU A 1 263 ? 18.574 38.083 -8.301 1.00 39.47 263 LEU A N 1
ATOM 2097 C CA . LEU A 1 263 ? 19.235 36.993 -7.586 1.00 39.47 263 LEU A CA 1
ATOM 2098 C C . LEU A 1 263 ? 18.813 37.028 -6.104 1.00 39.47 263 LEU A C 1
ATOM 2100 O O . LEU A 1 263 ? 19.009 38.039 -5.428 1.00 39.47 263 LEU A O 1
ATOM 2104 N N . ARG A 1 264 ? 18.260 35.931 -5.575 1.00 39.34 264 ARG A N 1
ATOM 2105 C CA . ARG A 1 264 ? 17.972 35.772 -4.140 1.00 39.34 264 ARG A CA 1
ATOM 2106 C C . ARG A 1 264 ? 18.801 34.614 -3.585 1.00 39.34 264 ARG A C 1
ATOM 2108 O O . ARG A 1 264 ? 18.496 33.452 -3.837 1.00 39.34 264 ARG A O 1
ATOM 2115 N N . SER A 1 265 ? 19.860 34.954 -2.856 1.00 47.41 265 SER A N 1
ATOM 2116 C CA . SER A 1 265 ? 20.750 34.023 -2.152 1.00 47.41 265 SER A CA 1
ATOM 2117 C C . SER A 1 265 ? 20.055 33.362 -0.950 1.00 47.41 265 SER A C 1
ATOM 2119 O O . SER A 1 265 ? 19.274 34.032 -0.265 1.00 47.41 265 SER A O 1
ATOM 2121 N N . PRO A 1 266 ? 20.350 32.091 -0.624 1.00 51.72 266 PRO A N 1
ATOM 2122 C CA . PRO A 1 266 ? 19.985 31.497 0.656 1.00 51.72 266 PRO A CA 1
ATOM 2123 C C . PRO A 1 266 ? 21.063 31.758 1.724 1.00 51.72 266 PRO A C 1
ATOM 2125 O O . PRO A 1 266 ? 22.251 31.550 1.499 1.00 51.72 266 PRO A O 1
ATOM 2128 N N . VAL A 1 267 ? 20.616 32.214 2.896 1.00 54.88 267 VAL A N 1
ATOM 2129 C CA . VAL A 1 267 ? 21.412 32.393 4.120 1.00 54.88 267 VAL A CA 1
ATOM 2130 C C . VAL A 1 267 ? 21.509 31.053 4.850 1.00 54.88 267 VAL A C 1
ATOM 2132 O O . VAL A 1 267 ? 20.488 30.486 5.243 1.00 54.88 267 VAL A O 1
ATOM 2135 N N . GLU A 1 268 ? 22.733 30.567 5.049 1.00 43.00 268 GLU A N 1
ATOM 2136 C CA . GLU A 1 268 ? 23.044 29.448 5.937 1.00 43.00 268 GLU A CA 1
ATOM 2137 C C . GLU A 1 268 ? 22.850 29.857 7.408 1.00 43.00 268 GLU A C 1
ATOM 2139 O O . GLU A 1 268 ? 23.334 30.897 7.853 1.00 43.00 268 GLU A O 1
ATOM 2144 N N . LYS A 1 269 ? 22.141 29.029 8.183 1.00 48.59 269 LYS A N 1
ATOM 2145 C CA . LYS A 1 269 ? 22.100 29.096 9.650 1.00 48.59 269 LYS A CA 1
ATOM 2146 C C . LYS A 1 269 ? 22.714 27.813 10.201 1.00 48.59 269 LYS A C 1
ATOM 2148 O O . LYS A 1 269 ? 22.098 26.754 10.110 1.00 48.59 269 LYS A O 1
ATOM 2153 N N . GLY A 1 270 ? 23.920 27.921 10.752 1.00 49.28 270 GLY A N 1
ATOM 2154 C CA . GLY A 1 270 ? 24.549 26.862 11.540 1.00 49.28 270 GLY A CA 1
ATOM 2155 C C . GLY A 1 270 ? 23.934 26.745 12.947 1.00 49.28 270 GLY A C 1
ATOM 2156 O O . GLY A 1 270 ? 23.353 27.715 13.441 1.00 49.28 270 GLY A O 1
ATOM 2157 N N . PRO A 1 271 ? 24.035 25.575 13.602 1.00 56.84 271 PRO A N 1
ATOM 2158 C CA . PRO A 1 271 ? 23.561 25.378 14.968 1.00 56.84 271 PRO A CA 1
ATOM 2159 C C . PRO A 1 271 ? 24.593 25.851 16.004 1.00 56.84 271 PRO A C 1
ATOM 2161 O O . PRO A 1 271 ? 25.743 25.415 16.013 1.00 56.84 271 PRO A O 1
ATOM 2164 N N . SER A 1 272 ? 24.151 26.726 16.906 1.00 48.38 272 SER A N 1
ATOM 2165 C CA . SER A 1 272 ? 24.873 27.150 18.106 1.00 48.38 272 SER A CA 1
ATOM 2166 C C . SER A 1 272 ? 24.859 26.043 19.166 1.00 48.38 272 SER A C 1
ATOM 2168 O O . SER A 1 272 ? 23.791 25.649 19.638 1.00 48.38 272 SER A O 1
ATOM 2170 N N . PHE A 1 273 ? 26.043 25.574 19.558 1.00 45.25 273 PHE A N 1
ATOM 2171 C CA . PHE A 1 273 ? 26.257 24.770 20.759 1.00 45.25 273 PHE A CA 1
ATOM 2172 C C . PHE A 1 273 ? 26.027 25.635 22.006 1.00 45.25 273 PHE A C 1
ATOM 2174 O O . PHE A 1 273 ? 26.697 26.648 22.192 1.00 45.25 273 PHE A O 1
ATOM 2181 N N . GLY A 1 274 ? 25.072 25.235 22.847 1.00 52.38 274 GLY A N 1
ATOM 2182 C CA . GLY A 1 274 ? 24.888 25.777 24.190 1.00 52.38 274 GLY A CA 1
ATOM 2183 C C . GLY A 1 274 ? 25.662 24.935 25.198 1.00 52.38 274 GLY A C 1
ATOM 2184 O O . GLY A 1 274 ? 25.338 23.768 25.404 1.00 52.38 274 GLY A O 1
ATOM 2185 N N . VAL A 1 275 ? 26.683 25.543 25.792 1.00 53.19 275 VAL A N 1
ATOM 2186 C CA . VAL A 1 275 ? 27.343 25.106 27.027 1.00 53.19 275 VAL A CA 1
ATOM 2187 C C . VAL A 1 275 ? 26.423 25.478 28.194 1.00 53.19 275 VAL A C 1
ATOM 2189 O O . VAL A 1 275 ? 25.907 26.594 28.221 1.00 53.19 275 VAL A O 1
ATOM 2192 N N . SER A 1 276 ? 26.207 24.561 29.136 1.00 58.69 276 SER A N 1
ATOM 2193 C CA . SER A 1 276 ? 25.644 24.875 30.452 1.00 58.69 276 SER A CA 1
ATOM 2194 C C . SER A 1 276 ? 26.578 24.312 31.509 1.00 58.69 276 SER A C 1
ATOM 2196 O O . SER A 1 276 ? 26.768 23.099 31.578 1.00 58.69 276 SER A O 1
ATOM 2198 N N . ASP A 1 277 ? 27.136 25.217 32.305 1.00 58.25 277 ASP A N 1
ATOM 2199 C CA . ASP A 1 277 ? 27.670 24.938 33.629 1.00 58.25 277 ASP A CA 1
ATOM 2200 C C . ASP A 1 277 ? 26.522 24.504 34.555 1.00 58.25 277 ASP A C 1
ATOM 2202 O O . ASP A 1 277 ? 25.460 25.135 34.540 1.00 58.25 277 ASP A O 1
ATOM 2206 N N . TYR A 1 278 ? 26.731 23.391 35.267 1.00 50.97 278 TYR A N 1
ATOM 2207 C CA . TYR A 1 278 ? 26.353 23.039 36.651 1.00 50.97 278 TYR A CA 1
ATOM 2208 C C . TYR A 1 278 ? 26.451 21.522 36.844 1.00 50.97 278 TYR A C 1
ATOM 2210 O O . TYR A 1 278 ? 25.813 20.774 36.069 1.00 50.97 278 TYR A O 1
#

Radius of gyration: 38.32 Å; chains: 1; bounding box: 64×79×105 Å

Sequence (278 aa):
MANPAQAPALPQRLVNFFARYPPQLHSAAVRRPAPRPKEATVPQTPLPSPYTSDRDAKGAQALKPTEWTPAKALLVTSDTVRNPFLPHKRFGKWESPRYGLRQQADLMKLAIKYKVETLLPPSRKSPEFKDKRRQERGLQVKGTGIGQKVKGHKWERTMESRLEDRRKAMEGMPEMVRMWKQVGLDSTFFLTSLTRTNREVMDVDGSNGPSGNGNAPTELVEASFYSSFWRYTTNILCTIQTAVTYPNASQWTLTHHIQPLLLRSPVEKGPSFGVSDY

Foldseek 3Di:
DDDPPPQDDAPVLLVVVCVVPPLCQAFLVNFQDDDDPPPPPPPPPFQPALDDPDQPPQFDDADDPPDDFPLNSSQDGDPPDDHQADWDADPNDTDDRVDDPVRVLVSQVSCVVSVNNRSHHRHCNHPVSVVRCCRRGPDPPACSGGRHHNPDDPCVVCVVVVVVVVVVCVVCVVVVVVVCVVVVVPVPPPVPPVPDDDPDDDPDDDDDDDDDDDDDDDDDDDDDDPPPPPPPPPPPPPPPPDDDDDDDDDDDDDDDDDDDDDDDDDDDDDDDDDDDDD

Organism: NCBI:txid1612424

pLDDT: mean 70.2, std 22.51, range [32.0, 98.19]